Protein AF-A0A2W5ZHA8-F1 (afdb_monomer)

Structure (mmCIF, N/CA/C/O backbone):
data_AF-A0A2W5ZHA8-F1
#
_entry.id   AF-A0A2W5ZHA8-F1
#
loop_
_atom_site.group_PDB
_atom_site.id
_atom_site.type_symbol
_atom_site.label_atom_id
_atom_site.label_alt_id
_atom_site.label_comp_id
_atom_site.label_asym_id
_atom_site.label_entity_id
_atom_site.label_seq_id
_atom_site.pdbx_PDB_ins_code
_atom_site.Cartn_x
_atom_site.Cartn_y
_atom_site.Cartn_z
_atom_site.occupancy
_atom_site.B_iso_or_equiv
_atom_site.auth_seq_id
_atom_site.auth_comp_id
_atom_site.auth_asym_id
_atom_site.auth_atom_id
_atom_site.pdbx_PDB_model_num
ATOM 1 N N . MET A 1 1 ? -15.642 15.006 0.330 1.00 46.88 1 MET A N 1
ATOM 2 C CA . MET A 1 1 ? -14.769 15.094 -0.864 1.00 46.88 1 MET A CA 1
ATOM 3 C C . MET A 1 1 ? -15.196 13.993 -1.826 1.00 46.88 1 MET A C 1
ATOM 5 O O . MET A 1 1 ? -15.206 12.852 -1.399 1.00 46.88 1 MET A O 1
ATOM 9 N N . LYS A 1 2 ? -15.681 14.300 -3.041 1.00 40.88 2 LYS A N 1
ATOM 10 C CA . LYS A 1 2 ? -16.378 13.300 -3.886 1.00 40.88 2 LYS A CA 1
ATOM 11 C C . LYS A 1 2 ? -15.475 12.423 -4.768 1.00 40.88 2 LYS A C 1
ATOM 13 O O . LYS A 1 2 ? -15.969 11.417 -5.252 1.00 40.88 2 LYS A O 1
ATOM 18 N N . ASP A 1 3 ? -14.183 12.736 -4.885 1.00 51.25 3 ASP A N 1
ATOM 19 C CA . ASP A 1 3 ? -13.282 12.076 -5.846 1.00 51.25 3 ASP A CA 1
ATOM 20 C C . ASP A 1 3 ? -11.882 11.796 -5.267 1.00 51.25 3 ASP A C 1
ATOM 22 O O . ASP A 1 3 ? -10.869 11.928 -5.957 1.00 51.25 3 ASP A O 1
ATOM 26 N N . ILE A 1 4 ? -11.782 11.446 -3.978 1.00 54.62 4 ILE A N 1
ATOM 27 C CA . ILE A 1 4 ? -10.559 10.778 -3.516 1.00 54.62 4 ILE A CA 1
ATOM 28 C C . ILE A 1 4 ? -10.625 9.403 -4.191 1.00 54.62 4 ILE A C 1
ATOM 30 O O . ILE A 1 4 ? -11.479 8.606 -3.866 1.00 54.62 4 ILE A O 1
ATOM 34 N N . GLY A 1 5 ? -9.822 9.154 -5.214 1.00 56.97 5 GLY A N 1
ATOM 35 C CA . GLY A 1 5 ? -9.669 7.813 -5.767 1.00 56.97 5 GLY A CA 1
ATOM 36 C C . GLY A 1 5 ? -10.735 7.394 -6.781 1.00 56.97 5 GLY A C 1
ATOM 37 O O . GLY A 1 5 ? -11.898 7.792 -6.769 1.00 56.97 5 GLY A O 1
ATOM 38 N N . ARG A 1 6 ? -10.274 6.598 -7.746 1.00 69.88 6 ARG A N 1
ATOM 39 C CA . ARG A 1 6 ? -11.099 5.972 -8.785 1.00 69.88 6 ARG A CA 1
ATOM 40 C C . ARG A 1 6 ? -11.335 4.504 -8.439 1.00 69.88 6 ARG A C 1
ATOM 42 O O . ARG A 1 6 ? -11.310 3.659 -9.329 1.00 69.88 6 ARG A O 1
ATOM 49 N N . GLU A 1 7 ? -11.480 4.184 -7.150 1.00 82.56 7 GLU A N 1
ATOM 50 C CA . GLU A 1 7 ? -11.605 2.796 -6.718 1.00 82.56 7 GLU A CA 1
ATOM 51 C C . GLU A 1 7 ? -12.914 2.199 -7.235 1.00 82.56 7 GLU A C 1
ATOM 53 O O . GLU A 1 7 ? -14.023 2.616 -6.870 1.00 82.56 7 GLU A O 1
ATOM 58 N N . GLU A 1 8 ? -12.780 1.177 -8.070 1.00 83.56 8 GLU A N 1
ATOM 59 C CA . GLU A 1 8 ? -13.906 0.366 -8.486 1.00 83.56 8 GLU A CA 1
ATOM 60 C C . GLU A 1 8 ? -14.387 -0.485 -7.303 1.00 83.56 8 GLU A C 1
ATOM 62 O O . GLU A 1 8 ? -13.575 -1.158 -6.662 1.00 83.56 8 GLU A O 1
ATOM 67 N N . PRO A 1 9 ? -15.695 -0.474 -6.991 1.00 86.56 9 PRO A N 1
ATOM 68 C CA . PRO A 1 9 ? -16.242 -1.283 -5.914 1.00 86.56 9 PRO A CA 1
ATOM 69 C C . PRO A 1 9 ? -16.293 -2.776 -6.290 1.00 86.56 9 PRO A C 1
ATOM 71 O O . PRO A 1 9 ? -16.175 -3.162 -7.454 1.00 86.56 9 PRO A O 1
ATOM 74 N N . GLY A 1 10 ? -16.563 -3.619 -5.289 1.00 86.38 10 GLY A N 1
ATOM 75 C CA . GLY A 1 10 ? -16.819 -5.050 -5.461 1.00 86.38 10 GLY A CA 1
ATOM 76 C C . GLY A 1 10 ? -15.618 -5.979 -5.275 1.00 86.38 10 GLY A C 1
ATOM 77 O O . GLY A 1 10 ? -15.813 -7.184 -5.362 1.00 86.38 10 GLY A O 1
ATOM 78 N N . TYR A 1 11 ? -14.415 -5.466 -5.000 1.00 88.19 11 TYR A N 1
ATOM 79 C CA . TYR A 1 11 ? -13.263 -6.296 -4.621 1.00 88.19 11 TYR A CA 1
ATOM 80 C C . TYR A 1 11 ? -13.332 -6.804 -3.178 1.00 88.19 11 TYR A C 1
ATOM 82 O O . TYR A 1 11 ? -13.943 -6.163 -2.322 1.00 88.19 11 TYR A O 1
ATOM 90 N N . GLY A 1 12 ? -12.680 -7.939 -2.911 1.00 85.25 12 GLY A N 1
ATOM 91 C CA . GLY A 1 12 ? -12.680 -8.590 -1.596 1.00 85.25 12 GLY A CA 1
ATOM 92 C C . GLY A 1 12 ? -11.887 -7.842 -0.519 1.00 85.25 12 GLY A C 1
ATOM 93 O O . GLY A 1 12 ? -12.276 -7.858 0.653 1.00 85.25 12 GLY A O 1
ATOM 94 N N . LEU A 1 13 ? -10.799 -7.176 -0.915 1.00 88.12 13 LEU A N 1
ATOM 95 C CA . LEU A 1 13 ? -9.956 -6.318 -0.080 1.00 88.12 13 LEU A CA 1
ATOM 96 C C . LEU A 1 13 ? -9.276 -5.264 -0.961 1.00 88.12 13 LEU A C 1
ATOM 98 O O . LEU A 1 13 ? -8.842 -5.575 -2.068 1.00 88.12 13 LEU A O 1
ATOM 102 N N . TYR A 1 14 ? -9.140 -4.050 -0.441 1.00 90.62 14 TYR A N 1
ATOM 103 C CA . TYR A 1 14 ? -8.516 -2.899 -1.083 1.00 90.62 14 TYR A CA 1
ATOM 104 C C . TYR A 1 14 ? -7.216 -2.603 -0.358 1.00 90.62 14 TYR A C 1
ATOM 106 O O . TYR A 1 14 ? -7.244 -2.187 0.796 1.00 90.62 14 TYR A O 1
ATOM 114 N N . SER A 1 15 ? -6.086 -2.833 -1.013 1.00 91.38 15 SER A N 1
ATOM 115 C CA . SER A 1 15 ? -4.762 -2.441 -0.524 1.00 91.38 15 SER A CA 1
ATOM 116 C C . SER A 1 15 ? -4.242 -1.257 -1.333 1.00 91.38 15 SER A C 1
ATOM 118 O O . SER A 1 15 ? -4.557 -1.160 -2.513 1.00 91.38 15 SER A O 1
ATOM 120 N N . TYR A 1 16 ? -3.461 -0.367 -0.731 1.00 91.56 16 TYR A N 1
ATOM 121 C CA . TYR A 1 16 ? -2.953 0.854 -1.358 1.00 91.56 16 TYR A CA 1
ATOM 122 C C . TYR A 1 16 ? -1.451 0.957 -1.103 1.00 91.56 16 TYR A C 1
ATOM 124 O O . TYR A 1 16 ? -1.039 0.944 0.056 1.00 91.56 16 TYR A O 1
ATOM 132 N N . ALA A 1 17 ? -0.645 1.063 -2.162 1.00 92.56 17 ALA A N 1
ATOM 133 C CA . ALA A 1 17 ? 0.784 1.369 -2.062 1.00 92.56 17 ALA A CA 1
ATOM 134 C C . ALA A 1 17 ? 1.020 2.876 -2.138 1.00 92.56 17 ALA A C 1
ATOM 136 O O . ALA A 1 17 ? 0.854 3.497 -3.194 1.00 92.56 17 ALA A O 1
ATOM 137 N N . THR A 1 18 ? 1.470 3.454 -1.032 1.00 93.12 18 THR A N 1
ATOM 138 C CA . THR A 1 18 ? 1.551 4.903 -0.881 1.00 93.12 18 THR A CA 1
ATOM 139 C C . THR A 1 18 ? 2.998 5.345 -0.692 1.00 93.12 18 THR A C 1
ATOM 141 O O . THR A 1 18 ? 3.649 4.969 0.280 1.00 93.12 18 THR A O 1
ATOM 144 N N . VAL A 1 19 ? 3.506 6.160 -1.618 1.00 93.69 19 VAL A N 1
ATOM 145 C CA . VAL A 1 19 ? 4.790 6.864 -1.505 1.00 93.69 19 VAL A CA 1
ATOM 146 C C . VAL A 1 19 ? 4.555 8.364 -1.582 1.00 93.69 19 VAL A C 1
ATOM 148 O O . VAL A 1 19 ? 3.708 8.842 -2.337 1.00 93.69 19 VAL A O 1
ATOM 151 N N . ILE A 1 20 ? 5.302 9.121 -0.785 1.00 92.00 20 ILE A N 1
ATOM 152 C CA . ILE A 1 20 ? 5.090 10.566 -0.642 1.00 92.00 20 ILE A CA 1
ATOM 153 C C . ILE A 1 20 ? 6.126 11.371 -1.419 1.00 92.00 20 ILE A C 1
ATOM 155 O O . ILE A 1 20 ? 5.817 12.477 -1.876 1.00 92.00 20 ILE A O 1
ATOM 159 N N . ASN A 1 21 ? 7.301 10.790 -1.660 1.00 90.25 21 ASN A N 1
ATOM 160 C CA . ASN A 1 21 ? 8.432 11.434 -2.310 1.00 90.25 21 ASN A CA 1
ATOM 161 C C . ASN A 1 21 ? 9.009 10.569 -3.438 1.00 90.25 21 ASN A C 1
ATOM 163 O O . ASN A 1 21 ? 8.812 9.360 -3.491 1.00 90.25 21 ASN A O 1
ATOM 167 N N . ASN A 1 22 ? 9.745 11.201 -4.353 1.00 91.56 22 ASN A N 1
ATOM 168 C CA . ASN A 1 22 ? 10.409 10.537 -5.480 1.00 91.56 22 ASN A CA 1
ATOM 169 C C . ASN A 1 22 ? 11.881 10.205 -5.164 1.00 91.56 22 ASN A C 1
ATOM 171 O O . ASN A 1 22 ? 12.801 10.520 -5.930 1.00 91.56 22 ASN A O 1
ATOM 175 N N . ASP A 1 23 ? 12.117 9.622 -3.994 1.00 92.06 23 ASP A N 1
ATOM 176 C CA . ASP A 1 23 ? 13.441 9.182 -3.551 1.00 92.06 23 ASP A CA 1
ATOM 177 C C . ASP A 1 23 ? 13.765 7.756 -4.033 1.00 92.06 23 ASP A C 1
ATOM 179 O O . ASP A 1 23 ? 12.978 7.099 -4.720 1.00 92.06 23 ASP A O 1
ATOM 183 N N . ASN A 1 24 ? 14.981 7.288 -3.740 1.00 92.06 24 ASN A N 1
ATOM 184 C CA . ASN A 1 24 ? 15.430 5.961 -4.162 1.00 92.06 24 ASN A CA 1
ATOM 185 C C . ASN A 1 24 ? 14.594 4.837 -3.535 1.00 92.06 24 ASN A C 1
ATOM 187 O O . ASN A 1 24 ? 14.241 3.870 -4.204 1.00 92.06 24 ASN A O 1
ATOM 191 N N . ARG A 1 25 ? 14.230 4.997 -2.265 1.00 91.94 25 ARG A N 1
ATOM 192 C CA . ARG A 1 25 ? 13.463 4.021 -1.497 1.00 91.94 25 ARG A CA 1
ATOM 193 C C . ARG A 1 25 ? 12.064 3.819 -2.075 1.00 91.94 25 ARG A C 1
ATOM 195 O O . ARG A 1 25 ? 11.640 2.687 -2.300 1.00 91.94 25 ARG A O 1
ATOM 202 N N . SER A 1 26 ? 11.389 4.914 -2.404 1.00 92.56 26 SER A N 1
ATOM 203 C CA . SER A 1 26 ? 10.077 4.928 -3.048 1.00 92.56 26 SER A CA 1
ATOM 204 C C . SER A 1 26 ? 10.120 4.275 -4.430 1.00 92.56 26 SER A C 1
ATOM 206 O O . SER A 1 26 ? 9.237 3.486 -4.763 1.00 92.56 26 SER A O 1
ATOM 208 N N . LYS A 1 27 ? 11.180 4.518 -5.214 1.00 92.50 27 LYS A N 1
ATOM 209 C CA . LYS A 1 27 ? 11.397 3.842 -6.508 1.00 92.50 27 LYS A CA 1
ATOM 210 C C . LYS A 1 27 ? 11.571 2.339 -6.336 1.00 92.50 27 LYS A C 1
ATOM 212 O O . LYS A 1 27 ? 10.914 1.580 -7.042 1.00 92.50 27 LYS A O 1
ATOM 217 N N . MET A 1 28 ? 12.408 1.911 -5.388 1.00 91.50 28 MET A N 1
ATOM 218 C CA . MET A 1 28 ? 12.619 0.491 -5.096 1.00 91.50 28 MET A CA 1
ATOM 219 C C . MET A 1 28 ? 11.320 -0.183 -4.652 1.00 91.50 28 MET A C 1
ATOM 221 O O . MET A 1 28 ? 11.003 -1.272 -5.122 1.00 91.50 28 MET A O 1
ATOM 225 N N . PHE A 1 29 ? 10.536 0.467 -3.795 1.00 92.81 29 PHE A N 1
ATOM 226 C CA . PHE A 1 29 ? 9.241 -0.050 -3.368 1.00 92.81 29 PHE A CA 1
ATOM 227 C C . PHE A 1 29 ? 8.261 -0.200 -4.534 1.00 92.81 29 PHE A C 1
ATOM 229 O O . PHE A 1 29 ? 7.730 -1.290 -4.752 1.00 92.81 29 PHE A O 1
ATOM 236 N N . LEU A 1 30 ? 8.073 0.858 -5.329 1.00 90.81 30 LEU A N 1
ATOM 237 C CA . LEU A 1 30 ? 7.191 0.824 -6.495 1.00 90.81 30 LEU A CA 1
ATOM 238 C C . LEU A 1 30 ? 7.631 -0.239 -7.505 1.00 90.81 30 LEU A C 1
ATOM 240 O O . LEU A 1 30 ? 6.792 -0.998 -7.983 1.00 90.81 30 LEU A O 1
ATOM 244 N N . ALA A 1 31 ? 8.932 -0.375 -7.766 1.00 89.12 31 ALA A N 1
ATOM 245 C CA . ALA A 1 31 ? 9.467 -1.436 -8.614 1.00 89.12 31 ALA A CA 1
ATOM 246 C C . ALA A 1 31 ? 9.020 -2.835 -8.160 1.00 89.12 31 ALA A C 1
ATOM 248 O O . ALA A 1 31 ? 8.636 -3.671 -8.984 1.00 89.12 31 ALA A O 1
ATOM 249 N N . ARG A 1 32 ? 9.035 -3.102 -6.845 1.00 89.31 32 ARG A N 1
ATOM 250 C CA . ARG A 1 32 ? 8.567 -4.382 -6.286 1.00 89.31 32 ARG A CA 1
ATOM 251 C C . ARG A 1 32 ? 7.058 -4.543 -6.380 1.00 89.31 32 ARG A C 1
ATOM 253 O O . ARG A 1 32 ? 6.608 -5.648 -6.662 1.00 89.31 32 ARG A O 1
ATOM 260 N N . VAL A 1 33 ? 6.287 -3.475 -6.193 1.00 88.81 33 VAL A N 1
ATOM 261 C CA . VAL A 1 33 ? 4.828 -3.510 -6.381 1.00 88.81 33 VAL A CA 1
ATOM 262 C C . VAL A 1 33 ? 4.488 -3.882 -7.826 1.00 88.81 33 VAL A C 1
ATOM 264 O O . VAL A 1 33 ? 3.762 -4.849 -8.040 1.00 88.81 33 VAL A O 1
ATOM 267 N N . PHE A 1 34 ? 5.057 -3.179 -8.809 1.00 83.44 34 PHE A N 1
ATOM 268 C CA . PHE A 1 34 ? 4.740 -3.388 -10.226 1.00 83.44 34 PHE A CA 1
ATOM 269 C C . PHE A 1 34 ? 5.231 -4.732 -10.772 1.00 83.44 34 PHE A C 1
ATOM 271 O O . PHE A 1 34 ? 4.542 -5.349 -11.576 1.00 83.44 34 PHE A O 1
ATOM 278 N N . SER A 1 35 ? 6.387 -5.224 -10.318 1.00 81.88 35 SER A N 1
ATOM 279 C CA . SER A 1 35 ? 6.879 -6.554 -10.716 1.00 81.88 35 SER A CA 1
ATOM 280 C C . SER A 1 35 ? 6.219 -7.706 -9.947 1.00 81.88 35 SER A C 1
ATOM 282 O O . SER A 1 35 ? 6.161 -8.834 -10.437 1.00 81.88 35 SER A O 1
ATOM 284 N N . GLY A 1 36 ? 5.744 -7.452 -8.725 1.00 80.88 36 GLY A N 1
ATOM 285 C CA . GLY A 1 36 ? 5.230 -8.479 -7.822 1.00 80.88 36 GLY A CA 1
ATOM 286 C C . GLY A 1 36 ? 3.722 -8.703 -7.907 1.00 80.88 36 GLY A C 1
ATOM 287 O O . GLY A 1 36 ? 3.272 -9.832 -7.686 1.00 80.88 36 GLY A O 1
ATOM 288 N N . ILE A 1 37 ? 2.940 -7.666 -8.218 1.00 82.44 37 ILE A N 1
ATOM 289 C CA . ILE A 1 37 ? 1.477 -7.735 -8.276 1.00 82.44 37 ILE A CA 1
ATOM 290 C C . ILE A 1 37 ? 1.008 -7.811 -9.737 1.00 82.44 37 ILE A C 1
ATOM 292 O O . ILE A 1 37 ? 1.226 -6.869 -10.494 1.00 82.44 37 ILE A O 1
ATOM 296 N N . PRO A 1 38 ? 0.333 -8.899 -10.153 1.00 79.38 38 PRO A N 1
ATOM 297 C CA . PRO A 1 38 ? -0.201 -9.001 -11.506 1.00 79.38 38 PRO A CA 1
ATOM 298 C C . PRO A 1 38 ? -1.408 -8.075 -11.711 1.00 79.38 38 PRO A C 1
ATOM 300 O O . PRO A 1 38 ? -2.174 -7.815 -10.780 1.00 79.38 38 PRO A O 1
ATOM 303 N N . SER A 1 39 ? -1.629 -7.648 -12.956 1.00 77.75 39 SER A N 1
ATOM 304 C CA . SER A 1 39 ? -2.833 -6.900 -13.330 1.00 77.75 39 SER A CA 1
ATOM 305 C C . SER A 1 39 ? -4.098 -7.744 -13.140 1.00 77.75 39 SER A C 1
ATOM 307 O O . SER A 1 39 ? -4.150 -8.935 -13.463 1.00 77.75 39 SER A O 1
ATOM 309 N N . VAL A 1 40 ? -5.152 -7.097 -12.637 1.00 75.12 40 VAL A N 1
ATOM 310 C CA . VAL A 1 40 ? -6.455 -7.722 -12.373 1.00 75.12 40 VAL A CA 1
ATOM 311 C C . VAL A 1 40 ? -7.136 -8.231 -13.649 1.00 75.12 40 VAL A C 1
ATOM 313 O O . VAL A 1 40 ? -7.937 -9.159 -13.588 1.00 75.12 40 VAL A O 1
ATOM 316 N N . LYS A 1 41 ? -6.779 -7.693 -14.824 1.00 72.25 41 LYS A N 1
ATOM 317 C CA . LYS A 1 41 ? -7.325 -8.126 -16.124 1.00 72.25 41 LYS A CA 1
ATOM 318 C C . LYS A 1 41 ? -6.997 -9.592 -16.441 1.00 72.25 41 LYS A C 1
ATOM 320 O O . LYS A 1 41 ? -7.718 -10.224 -17.204 1.00 72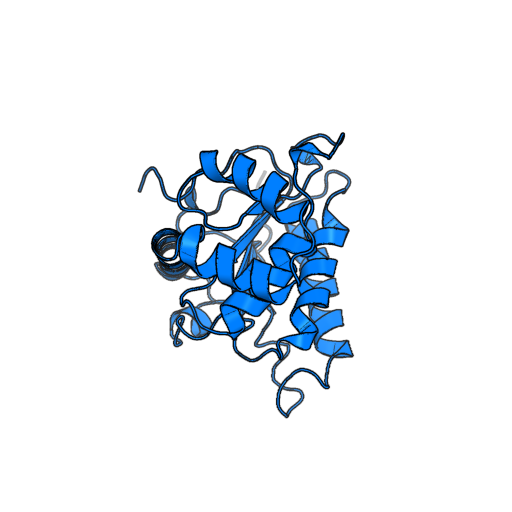.25 41 LYS A O 1
ATOM 325 N N . TYR A 1 42 ? -5.955 -10.146 -15.818 1.00 69.06 42 TYR A N 1
ATOM 326 C CA . TYR A 1 42 ? -5.500 -11.520 -16.036 1.00 69.06 42 TYR A CA 1
ATOM 327 C C . TYR A 1 42 ? -6.081 -12.541 -15.043 1.00 69.06 42 TYR A C 1
ATOM 329 O O . TYR A 1 42 ? -5.714 -13.717 -15.094 1.00 69.06 42 TYR A O 1
ATOM 337 N N . THR A 1 43 ? -6.975 -12.140 -14.127 1.00 69.62 43 THR A N 1
ATOM 338 C CA . THR A 1 43 ? -7.647 -13.092 -13.228 1.00 69.62 43 THR A CA 1
ATOM 339 C C . THR A 1 43 ? -9.018 -13.511 -13.761 1.00 69.62 43 THR A C 1
ATOM 341 O O . THR A 1 43 ? -9.852 -12.685 -14.109 1.00 69.62 43 THR A O 1
ATOM 344 N N . ALA A 1 44 ? -9.276 -14.821 -13.775 1.00 72.25 44 ALA A N 1
ATOM 345 C CA . ALA A 1 44 ? -10.595 -15.385 -14.077 1.00 72.25 44 ALA A CA 1
ATOM 346 C C . ALA A 1 44 ? -11.542 -15.414 -12.855 1.00 72.25 44 ALA A C 1
ATOM 348 O O . ALA A 1 44 ? -12.669 -15.892 -12.960 1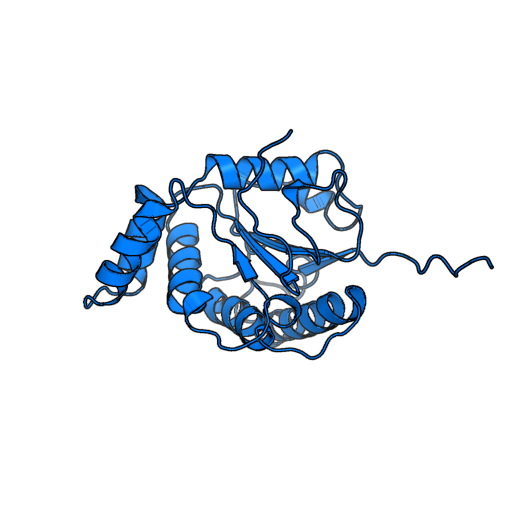.00 72.25 44 ALA A O 1
ATOM 349 N N . ALA A 1 45 ? -11.081 -14.973 -11.677 1.00 77.62 45 ALA A N 1
ATOM 350 C CA . ALA A 1 45 ? -11.872 -14.995 -10.447 1.00 77.62 45 ALA A CA 1
ATOM 351 C C . ALA A 1 45 ? -12.912 -13.862 -10.407 1.00 77.62 45 ALA A C 1
ATOM 353 O O . ALA A 1 45 ? -12.737 -12.811 -11.025 1.00 77.62 45 ALA A O 1
ATOM 354 N N . GLN A 1 46 ? -13.984 -14.055 -9.633 1.00 82.56 46 GLN A N 1
ATOM 355 C CA . GLN A 1 46 ? -14.954 -12.988 -9.389 1.00 82.56 46 GLN A CA 1
ATOM 356 C C . GLN A 1 46 ? -14.297 -11.831 -8.625 1.00 82.56 46 GLN A C 1
ATOM 358 O O . GLN A 1 46 ? -13.386 -12.042 -7.818 1.00 82.56 46 GLN A O 1
ATOM 363 N N . ARG A 1 47 ? -14.779 -10.599 -8.847 1.00 85.06 47 ARG A N 1
ATOM 364 C CA . ARG A 1 47 ? -14.248 -9.406 -8.164 1.00 85.06 47 ARG A CA 1
ATOM 365 C C . ARG A 1 47 ? -14.296 -9.557 -6.642 1.00 85.06 47 ARG A C 1
ATOM 367 O O . ARG A 1 47 ? -13.285 -9.310 -6.001 1.00 85.06 47 ARG A O 1
ATOM 374 N N . SER A 1 48 ? -15.392 -10.073 -6.082 1.00 83.38 48 SER A N 1
ATOM 375 C CA . SER A 1 48 ? -15.552 -10.294 -4.632 1.00 83.38 48 SER A CA 1
ATOM 376 C C . SER A 1 48 ? -14.492 -11.220 -4.033 1.00 83.38 48 SER A C 1
ATOM 378 O O . SER A 1 48 ? -14.098 -11.045 -2.884 1.00 83.38 48 SER A O 1
ATOM 380 N N . GLN A 1 49 ? -13.976 -12.154 -4.831 1.00 80.25 49 GLN A N 1
ATOM 381 C CA . GLN A 1 49 ? -12.942 -13.118 -4.444 1.00 80.25 49 GLN A CA 1
ATOM 382 C C . GLN A 1 49 ? -11.522 -12.637 -4.766 1.00 80.25 49 GLN A C 1
ATOM 384 O O . GLN A 1 49 ? -10.548 -13.329 -4.462 1.00 80.25 49 GLN A O 1
ATOM 389 N N . THR A 1 50 ? -11.407 -11.475 -5.410 1.00 83.31 50 THR A N 1
ATOM 390 C CA . THR A 1 50 ? -10.147 -10.883 -5.842 1.00 83.31 50 THR A CA 1
ATOM 391 C C . THR A 1 50 ? -9.800 -9.716 -4.930 1.00 83.31 50 THR A C 1
ATOM 393 O O . THR A 1 50 ? -10.573 -8.770 -4.778 1.00 83.31 50 THR A O 1
ATOM 396 N N . ASN A 1 51 ? -8.611 -9.756 -4.339 1.00 86.12 51 ASN A N 1
ATOM 397 C CA . ASN A 1 51 ? -8.054 -8.597 -3.650 1.00 86.12 51 ASN A CA 1
ATOM 398 C C . ASN A 1 51 ? -7.385 -7.678 -4.668 1.00 86.12 51 ASN A C 1
ATOM 400 O O . ASN A 1 51 ? -6.660 -8.148 -5.546 1.00 86.12 51 ASN A O 1
ATOM 404 N N . ILE A 1 52 ? -7.601 -6.377 -4.527 1.00 86.94 52 ILE A N 1
ATOM 405 C CA . ILE A 1 52 ? -7.008 -5.363 -5.390 1.00 86.94 52 ILE A CA 1
ATOM 406 C C . ILE A 1 52 ? -5.939 -4.586 -4.632 1.00 86.94 52 ILE A C 1
ATOM 408 O O . ILE A 1 52 ? -6.100 -4.247 -3.458 1.00 86.94 52 ILE A O 1
ATOM 412 N N . PHE A 1 53 ? -4.837 -4.313 -5.319 1.00 88.44 53 PHE A N 1
ATOM 413 C CA . PHE A 1 53 ? -3.719 -3.541 -4.803 1.00 88.44 53 PHE A CA 1
ATOM 414 C C . PHE A 1 53 ? -3.575 -2.282 -5.662 1.00 88.44 53 PHE A C 1
ATOM 416 O O . PHE A 1 53 ? -3.011 -2.311 -6.753 1.00 88.44 53 PHE A O 1
ATOM 423 N N . TYR A 1 54 ? -4.167 -1.190 -5.196 1.00 87.88 54 TYR A N 1
ATOM 424 C CA . TYR A 1 54 ? -4.171 0.099 -5.864 1.00 87.88 54 TYR A CA 1
ATOM 425 C C . TYR A 1 54 ? -2.819 0.792 -5.742 1.00 87.88 54 TYR A C 1
ATOM 427 O O . TYR A 1 54 ? -2.222 0.881 -4.665 1.00 87.88 54 TYR A O 1
ATOM 435 N N . VAL A 1 55 ? -2.383 1.363 -6.860 1.00 87.62 55 VAL A N 1
ATOM 436 C CA . VAL A 1 55 ? -1.240 2.267 -6.923 1.00 87.62 55 VAL A CA 1
ATOM 437 C C . VAL A 1 55 ? -1.749 3.632 -7.397 1.00 87.62 55 VAL A C 1
ATOM 439 O O . VAL A 1 55 ? -2.425 3.692 -8.423 1.00 87.62 55 VAL A O 1
ATOM 442 N N . PRO A 1 56 ? -1.483 4.728 -6.667 1.00 87.44 56 PRO A N 1
ATOM 443 C CA . PRO A 1 56 ? -1.745 6.095 -7.112 1.00 87.44 56 PRO A CA 1
ATOM 444 C C . PRO A 1 56 ? -1.112 6.406 -8.474 1.00 87.44 56 PRO A C 1
ATOM 446 O O . PRO A 1 56 ? 0.098 6.589 -8.563 1.00 87.44 56 PRO A O 1
ATOM 449 N N . LEU A 1 57 ? -1.918 6.500 -9.533 1.00 85.12 57 LEU A N 1
ATOM 450 C CA . LEU A 1 57 ? -1.464 6.835 -10.888 1.00 85.12 57 LEU A CA 1
ATOM 451 C C . LEU A 1 57 ? -2.186 8.085 -11.408 1.00 85.12 57 LEU A C 1
ATOM 453 O O . LEU A 1 57 ? -3.388 8.238 -11.187 1.00 85.12 57 LEU A O 1
ATOM 457 N N . LYS A 1 58 ? -1.469 8.962 -12.125 1.00 80.44 58 LYS A N 1
ATOM 458 C CA . LYS A 1 58 ? -1.995 10.237 -12.650 1.00 80.44 58 LYS A CA 1
ATOM 459 C C . LYS A 1 58 ? -3.098 10.017 -13.688 1.00 80.44 58 LYS A C 1
ATOM 461 O O . LYS A 1 58 ? -4.094 10.736 -13.673 1.00 80.44 58 LYS A O 1
ATOM 466 N N . ASN A 1 59 ? -2.948 9.022 -14.570 1.00 69.81 59 ASN A N 1
ATOM 467 C CA . ASN A 1 59 ? -3.907 8.712 -15.632 1.00 69.81 59 ASN A CA 1
ATOM 468 C C . ASN A 1 59 ? -4.001 7.204 -15.920 1.00 69.81 59 ASN A C 1
ATOM 470 O O . ASN A 1 59 ? -3.004 6.537 -16.146 1.00 69.81 59 ASN A O 1
ATOM 474 N N . TYR A 1 60 ? -5.228 6.678 -16.021 1.00 57.38 60 TYR A N 1
ATOM 475 C CA . TYR A 1 60 ? -5.487 5.258 -16.321 1.00 57.38 60 TYR A CA 1
ATOM 476 C C . TYR A 1 60 ? -5.206 4.877 -17.787 1.00 57.38 60 TYR A C 1
ATOM 478 O O . TYR A 1 60 ? -5.005 3.712 -18.099 1.00 57.38 60 TYR A O 1
ATOM 486 N N . LYS A 1 61 ? -5.175 5.852 -18.711 1.00 50.34 61 LYS A N 1
ATOM 487 C CA . LYS A 1 61 ? -4.824 5.593 -20.122 1.00 50.34 61 LYS A CA 1
ATOM 488 C C . LYS A 1 61 ? -3.359 5.174 -20.298 1.00 50.34 61 LYS A C 1
ATOM 490 O O . LYS A 1 61 ? -3.059 4.469 -21.251 1.00 50.34 61 LYS A O 1
ATOM 495 N N . GLU A 1 62 ? -2.492 5.535 -19.353 1.00 52.34 62 GLU A N 1
ATOM 496 C CA . GLU A 1 62 ? -1.077 5.146 -19.329 1.00 52.34 62 GLU A CA 1
ATOM 497 C C . GLU A 1 62 ? -0.873 3.712 -18.786 1.00 52.34 62 GLU A C 1
ATOM 499 O O . GLU A 1 62 ? 0.235 3.190 -18.882 1.00 52.34 62 GLU A O 1
ATOM 504 N N . GLU A 1 63 ? -1.923 3.027 -18.283 1.00 53.62 63 GLU A N 1
ATOM 505 C CA . GLU A 1 63 ? -1.868 1.574 -17.994 1.00 53.62 63 GLU A CA 1
ATOM 506 C C . GLU A 1 63 ? -1.534 0.754 -19.250 1.00 53.62 63 GLU A C 1
ATOM 508 O O . GLU A 1 63 ? -0.902 -0.294 -19.158 1.00 53.62 63 GLU A O 1
ATOM 513 N N . ILE A 1 64 ? -1.974 1.222 -20.424 1.00 48.47 64 ILE A N 1
ATOM 514 C CA . ILE A 1 64 ? -1.775 0.525 -21.701 1.00 48.47 64 ILE A CA 1
ATOM 515 C C . ILE A 1 64 ? -0.322 0.684 -22.173 1.00 48.47 64 ILE A C 1
ATOM 517 O O . ILE A 1 64 ? 0.282 -0.281 -22.623 1.00 48.47 64 ILE A O 1
ATOM 521 N N . GLU A 1 65 ? 0.278 1.864 -21.983 1.00 50.62 65 GLU A N 1
ATOM 522 C CA . GLU A 1 65 ? 1.700 2.101 -22.287 1.00 50.62 65 GLU A CA 1
ATOM 523 C C . GLU A 1 65 ? 2.627 1.364 -21.306 1.00 50.62 65 GLU A C 1
ATOM 525 O O . GLU A 1 65 ? 3.759 1.017 -21.639 1.00 50.62 65 GLU A O 1
ATOM 530 N N . THR A 1 66 ? 2.152 1.068 -20.094 1.00 54.94 66 THR A N 1
ATOM 531 C CA . THR A 1 66 ? 2.949 0.340 -19.101 1.00 54.94 66 THR A CA 1
ATOM 532 C C . THR A 1 66 ? 3.003 -1.163 -19.307 1.00 54.94 66 THR A C 1
ATOM 534 O O . THR A 1 66 ? 4.025 -1.758 -18.975 1.00 54.94 66 THR A O 1
ATOM 537 N N . GLU A 1 67 ? 1.977 -1.782 -19.894 1.00 56.34 67 GLU A N 1
ATOM 538 C CA . GLU A 1 67 ? 2.065 -3.187 -20.317 1.00 56.34 67 GLU A CA 1
ATOM 539 C C . GLU A 1 67 ? 3.106 -3.374 -21.439 1.00 56.34 67 GLU A C 1
ATOM 541 O O . GLU A 1 67 ? 3.843 -4.360 -21.419 1.00 56.34 67 GLU A O 1
ATOM 546 N N . GLU A 1 68 ? 3.260 -2.400 -22.346 1.00 51.44 68 GLU A N 1
ATOM 547 C CA . GLU A 1 68 ? 4.336 -2.396 -23.353 1.00 51.44 68 GLU A CA 1
ATOM 548 C C . GLU A 1 68 ? 5.726 -2.195 -22.726 1.00 51.44 68 GLU A C 1
ATOM 550 O O . GLU A 1 68 ? 6.662 -2.915 -23.074 1.00 51.44 68 GLU A O 1
ATOM 555 N N . ILE A 1 69 ? 5.878 -1.299 -21.744 1.00 54.69 69 ILE A N 1
ATOM 556 C CA . ILE A 1 69 ? 7.163 -1.088 -21.048 1.00 54.69 69 ILE A CA 1
ATOM 557 C C . ILE A 1 69 ? 7.586 -2.337 -20.259 1.00 54.69 69 ILE A C 1
ATOM 559 O O . ILE A 1 69 ? 8.757 -2.714 -20.292 1.00 54.69 69 ILE A O 1
ATOM 563 N N . LEU A 1 70 ? 6.645 -3.029 -19.610 1.00 54.94 70 LEU A N 1
ATOM 564 C CA . LEU A 1 70 ? 6.902 -4.291 -18.900 1.00 54.94 70 LEU A CA 1
ATOM 565 C C . LEU A 1 70 ? 7.260 -5.462 -19.835 1.00 54.94 70 LEU A C 1
ATOM 567 O O . LEU A 1 70 ? 7.793 -6.466 -19.365 1.00 54.94 70 LEU A O 1
ATOM 571 N N . SER A 1 71 ? 6.973 -5.345 -21.137 1.00 54.94 71 SER A N 1
ATOM 572 C CA . SER A 1 71 ? 7.347 -6.335 -22.159 1.00 54.94 71 SER A CA 1
ATOM 573 C C . SER A 1 71 ? 8.760 -6.145 -22.726 1.00 54.94 71 SER A C 1
ATOM 575 O O . SER A 1 71 ? 9.259 -7.012 -23.441 1.00 54.94 71 SER A O 1
ATOM 577 N N . SER A 1 72 ? 9.413 -5.028 -22.393 1.00 53.38 72 SER A N 1
ATOM 578 C CA . SER A 1 72 ? 10.809 -4.751 -22.743 1.00 53.38 72 SER A CA 1
ATOM 579 C C . SER A 1 72 ? 11.755 -5.090 -21.583 1.00 53.38 72 SER A C 1
ATOM 581 O O . SER A 1 72 ? 11.340 -5.058 -20.427 1.00 53.38 72 SER A O 1
ATOM 583 N N . ASP A 1 73 ? 13.015 -5.426 -21.890 1.00 57.44 73 ASP A N 1
ATOM 584 C CA . ASP A 1 73 ? 14.067 -5.916 -20.970 1.00 57.44 73 ASP A CA 1
ATOM 585 C C . ASP A 1 73 ? 14.526 -4.901 -19.887 1.00 57.44 73 ASP A C 1
ATOM 587 O O . ASP A 1 73 ? 15.710 -4.814 -19.551 1.00 57.44 73 ASP A O 1
ATOM 591 N N . PHE A 1 74 ? 13.629 -4.092 -19.322 1.00 59.78 74 PHE A N 1
ATOM 592 C CA . PHE A 1 74 ? 13.974 -3.166 -18.249 1.00 59.78 74 PHE A CA 1
ATOM 593 C C . PHE A 1 74 ? 14.377 -3.916 -16.980 1.00 59.78 74 PHE A C 1
ATOM 595 O O . PHE A 1 74 ? 13.677 -4.810 -16.491 1.00 59.78 74 PHE A O 1
ATOM 602 N N . GLN A 1 75 ? 15.483 -3.484 -16.374 1.00 66.12 75 GLN A N 1
ATOM 603 C CA . GLN A 1 75 ? 15.822 -3.922 -15.025 1.00 66.12 75 GLN A CA 1
ATOM 604 C C . GLN A 1 75 ? 14.788 -3.370 -14.034 1.00 66.12 75 GLN A C 1
ATOM 606 O O . GLN A 1 75 ? 14.289 -2.254 -14.184 1.00 66.12 75 GLN A O 1
ATOM 611 N N . THR A 1 76 ? 14.474 -4.134 -12.983 1.00 69.00 76 THR A N 1
ATOM 612 C CA . THR A 1 76 ? 13.442 -3.792 -11.985 1.00 69.00 76 THR A CA 1
ATOM 613 C C . THR A 1 76 ? 13.585 -2.367 -11.428 1.00 69.00 76 THR A C 1
ATOM 615 O O . THR A 1 76 ? 12.586 -1.680 -11.225 1.00 69.00 76 THR A O 1
ATOM 618 N N . ASP A 1 77 ? 14.811 -1.880 -11.246 1.00 69.88 77 ASP A N 1
ATOM 619 C CA . ASP A 1 77 ? 15.067 -0.545 -10.695 1.00 69.88 77 ASP A CA 1
ATOM 620 C C . ASP A 1 77 ? 14.747 0.592 -11.688 1.00 69.88 77 ASP A C 1
ATOM 622 O O . ASP A 1 77 ? 14.281 1.665 -11.288 1.00 69.88 77 ASP A O 1
ATOM 626 N N . GLU A 1 78 ? 14.917 0.354 -12.990 1.00 78.06 78 GLU A N 1
ATOM 627 C CA . GLU A 1 78 ? 14.564 1.313 -14.044 1.00 78.06 78 GLU A CA 1
ATOM 628 C C . GLU A 1 78 ? 13.045 1.470 -14.155 1.00 78.06 78 GLU A C 1
ATOM 630 O O . GLU A 1 78 ? 12.543 2.593 -14.277 1.00 78.06 78 GLU A O 1
ATOM 635 N N . ILE A 1 79 ? 12.314 0.362 -13.986 1.00 77.56 79 ILE A N 1
ATOM 636 C CA . ILE A 1 79 ? 10.849 0.331 -13.924 1.00 77.56 79 ILE A CA 1
ATOM 637 C C . ILE A 1 79 ? 10.362 1.235 -12.784 1.00 77.56 79 ILE A C 1
ATOM 639 O O . ILE A 1 79 ? 9.584 2.165 -13.010 1.00 77.56 79 ILE A O 1
ATOM 643 N N . GLY A 1 80 ? 10.870 1.036 -11.563 1.00 80.81 80 GLY A N 1
ATOM 644 C CA . GLY A 1 80 ? 10.499 1.869 -10.412 1.00 80.81 80 GLY A CA 1
ATOM 645 C C . GLY A 1 80 ? 10.787 3.352 -10.630 1.00 80.81 80 GLY A C 1
ATOM 646 O O . GLY A 1 80 ? 9.957 4.206 -10.312 1.00 80.81 80 GLY A O 1
ATOM 647 N N . GLY A 1 81 ? 11.941 3.667 -11.223 1.00 84.31 81 GLY A N 1
ATOM 648 C CA . GLY A 1 81 ? 12.333 5.031 -11.570 1.00 84.31 81 GLY A CA 1
ATOM 649 C C . GLY A 1 81 ? 11.405 5.704 -12.582 1.00 84.31 81 GLY A C 1
ATOM 650 O O . GLY A 1 81 ? 11.124 6.899 -12.432 1.00 84.31 81 GLY A O 1
ATOM 651 N N . TYR A 1 82 ? 10.943 4.958 -13.586 1.00 83.31 82 TYR A N 1
ATOM 652 C CA . TYR A 1 82 ? 10.000 5.434 -14.594 1.00 83.31 82 TYR A CA 1
ATOM 653 C C . TYR A 1 82 ? 8.618 5.689 -13.983 1.00 83.31 82 TYR A C 1
ATOM 655 O O . TYR A 1 82 ? 8.101 6.805 -14.088 1.00 83.31 82 TYR A O 1
ATOM 663 N N . TYR A 1 83 ? 8.058 4.708 -13.268 1.00 81.19 83 TYR A N 1
ATOM 664 C CA . TYR A 1 83 ? 6.753 4.845 -12.616 1.00 81.19 83 TYR A CA 1
ATOM 665 C C . TYR A 1 83 ? 6.733 6.007 -11.628 1.00 81.19 83 TYR A C 1
ATOM 667 O O . TYR A 1 83 ? 5.849 6.860 -11.699 1.00 81.19 83 TYR A O 1
ATOM 675 N N . ALA A 1 84 ? 7.732 6.084 -10.747 1.00 88.31 84 ALA A N 1
ATOM 676 C CA . ALA A 1 84 ? 7.819 7.132 -9.738 1.00 88.31 84 ALA A CA 1
ATOM 677 C C . ALA A 1 84 ? 7.874 8.539 -10.355 1.00 88.31 84 ALA A C 1
ATOM 679 O O . ALA A 1 84 ? 7.336 9.479 -9.780 1.00 88.31 84 ALA A O 1
ATOM 680 N N . ARG A 1 85 ? 8.523 8.732 -11.510 1.00 87.25 85 ARG A N 1
ATOM 681 C CA . ARG A 1 85 ? 8.632 10.059 -12.146 1.00 87.25 85 ARG A CA 1
ATOM 682 C C . ARG A 1 85 ? 7.406 10.409 -12.977 1.00 87.25 85 ARG A C 1
ATOM 684 O O . ARG A 1 85 ? 6.853 11.505 -12.848 1.00 87.25 85 ARG A O 1
ATOM 691 N N . ASN A 1 86 ? 7.011 9.489 -13.843 1.00 82.75 86 ASN A N 1
ATOM 692 C CA . ASN A 1 86 ? 6.106 9.800 -14.936 1.00 82.75 86 ASN A CA 1
ATOM 693 C C . ASN A 1 86 ? 4.658 9.552 -14.525 1.00 82.75 86 ASN A C 1
ATOM 695 O O . ASN A 1 86 ? 3.824 10.444 -14.678 1.00 82.75 86 ASN A O 1
ATOM 699 N N . LEU A 1 87 ? 4.399 8.417 -13.879 1.00 84.12 87 LEU A N 1
ATOM 700 C CA . LEU A 1 87 ? 3.050 7.871 -13.753 1.00 84.12 87 LEU A CA 1
ATOM 701 C C . LEU A 1 87 ? 2.450 8.035 -12.358 1.00 84.12 87 LEU A C 1
ATOM 703 O O . LEU A 1 87 ? 1.240 8.196 -12.231 1.00 84.12 87 LEU A O 1
ATOM 707 N N . TYR A 1 88 ? 3.273 8.009 -11.311 1.00 88.31 88 TYR A N 1
ATOM 708 C CA . TYR A 1 88 ? 2.791 8.007 -9.934 1.00 88.31 88 TYR A CA 1
ATOM 709 C C . TYR A 1 88 ? 2.168 9.350 -9.525 1.00 88.31 88 TYR A C 1
ATOM 711 O O . TYR A 1 88 ? 2.756 10.416 -9.736 1.00 88.31 88 TYR A O 1
ATOM 719 N N . ASP A 1 89 ? 0.991 9.311 -8.898 1.00 90.06 89 ASP A N 1
ATOM 720 C CA . ASP A 1 89 ? 0.292 10.494 -8.389 1.00 90.06 89 ASP A CA 1
ATOM 721 C C . ASP A 1 89 ? 0.576 10.722 -6.895 1.00 90.06 89 ASP A C 1
ATOM 723 O O . ASP A 1 89 ? -0.154 10.279 -6.005 1.00 90.06 89 ASP A O 1
ATOM 727 N N . TYR A 1 90 ? 1.636 11.484 -6.616 1.00 90.88 90 TYR A N 1
ATOM 728 C CA . TYR A 1 90 ? 2.004 11.877 -5.251 1.00 90.88 90 TYR A CA 1
ATOM 729 C C . TYR A 1 90 ? 0.954 12.746 -4.558 1.00 90.88 90 TYR A C 1
ATOM 731 O O . TYR A 1 90 ? 0.873 12.747 -3.328 1.00 90.88 90 TYR A O 1
ATOM 739 N N . LYS A 1 91 ? 0.160 13.513 -5.314 1.00 89.12 91 LYS A N 1
ATOM 740 C CA . LYS A 1 91 ? -0.887 14.356 -4.731 1.00 89.12 91 LYS A CA 1
ATOM 741 C C . LYS A 1 91 ? -2.019 13.475 -4.218 1.00 89.12 91 LYS A C 1
ATOM 743 O O . LYS A 1 91 ? -2.487 13.690 -3.097 1.00 89.12 91 LYS A O 1
ATOM 748 N N . PHE A 1 92 ? -2.421 12.475 -4.999 1.00 86.69 92 PHE A N 1
ATOM 749 C CA . PHE A 1 92 ? -3.401 11.485 -4.566 1.00 86.69 92 PHE A CA 1
ATOM 750 C C . PHE A 1 92 ? -2.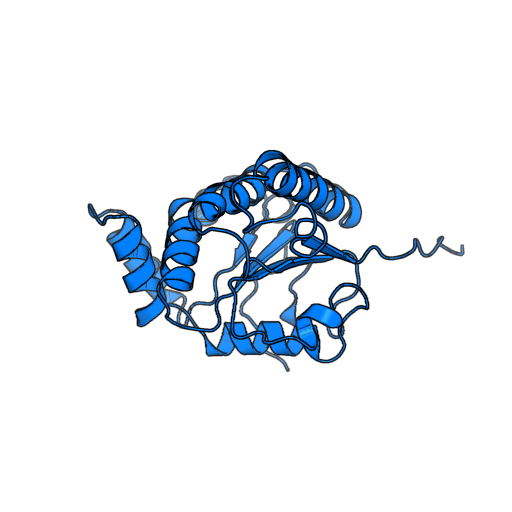893 10.686 -3.360 1.00 86.69 92 PHE A C 1
ATOM 752 O O . PHE A 1 92 ? -3.599 10.603 -2.357 1.00 86.69 92 PHE A O 1
ATOM 759 N N . ALA A 1 93 ? -1.648 10.203 -3.402 1.00 90.50 93 ALA A N 1
ATOM 760 C CA . ALA A 1 93 ? -1.015 9.494 -2.288 1.00 90.50 93 ALA A CA 1
ATOM 761 C C . ALA A 1 93 ? -1.049 10.300 -0.972 1.00 90.50 93 ALA A C 1
ATOM 763 O O . ALA A 1 93 ? -1.499 9.796 0.057 1.00 90.50 93 ALA A O 1
ATOM 764 N N . ARG A 1 94 ? -0.657 11.583 -1.013 1.00 90.50 94 ARG A N 1
ATOM 765 C CA . ARG A 1 94 ? -0.736 12.496 0.146 1.00 90.50 94 ARG A CA 1
ATOM 766 C C . ARG A 1 94 ? -2.169 12.737 0.602 1.00 90.50 94 ARG A C 1
ATOM 768 O O . ARG A 1 94 ? -2.429 12.759 1.796 1.00 90.50 94 ARG A O 1
ATOM 775 N N . THR A 1 95 ? -3.097 12.909 -0.337 1.00 88.81 95 THR A N 1
ATOM 776 C CA . THR A 1 95 ? -4.517 13.1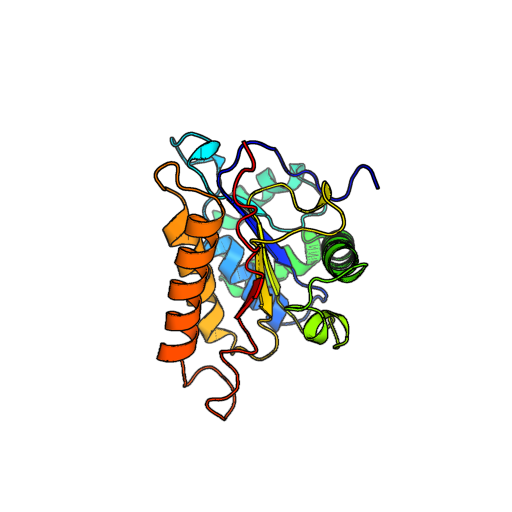11 -0.013 1.00 88.81 95 THR A CA 1
ATOM 777 C C . THR A 1 95 ? -5.086 11.899 0.719 1.00 88.81 95 THR A C 1
ATOM 779 O O . THR A 1 95 ? -5.807 12.072 1.695 1.00 88.81 95 THR A O 1
ATOM 782 N N . LEU A 1 96 ? -4.725 10.685 0.292 1.00 87.81 96 LEU A N 1
ATOM 783 C CA . LEU A 1 96 ? -5.138 9.450 0.951 1.00 87.81 96 LEU A CA 1
ATOM 784 C C . LEU A 1 96 ? -4.565 9.335 2.371 1.00 87.81 96 LEU A C 1
ATOM 786 O O . LEU A 1 96 ? -5.321 9.027 3.287 1.00 87.81 96 LEU A O 1
ATOM 790 N N . LEU A 1 97 ? -3.272 9.615 2.586 1.00 89.81 97 LEU A N 1
ATOM 791 C CA . LEU A 1 97 ? -2.708 9.610 3.946 1.00 89.81 97 LEU A CA 1
ATOM 792 C C . LEU A 1 97 ? -3.348 10.676 4.836 1.00 89.81 97 LEU A C 1
ATOM 794 O O . LEU A 1 97 ? -3.744 10.372 5.955 1.00 89.81 97 LEU A O 1
ATOM 798 N N . ASN A 1 98 ? -3.509 11.902 4.332 1.00 89.50 98 ASN A N 1
ATOM 799 C CA . ASN A 1 98 ? -4.140 12.981 5.090 1.00 89.50 98 ASN A CA 1
ATOM 800 C C . ASN A 1 98 ? -5.583 12.631 5.472 1.00 89.50 98 ASN A C 1
ATOM 802 O O . ASN A 1 98 ? -6.005 12.937 6.577 1.00 89.50 98 ASN A O 1
ATOM 806 N N . HIS A 1 99 ? -6.319 11.955 4.586 1.00 87.50 99 HIS A N 1
ATOM 807 C CA . HIS A 1 99 ? -7.666 11.452 4.866 1.00 87.50 99 HIS A CA 1
ATOM 808 C C . HIS A 1 99 ? -7.676 10.409 5.990 1.00 87.50 99 HIS A C 1
ATOM 810 O O . HIS A 1 99 ? -8.544 10.450 6.857 1.00 87.50 99 HIS A O 1
ATOM 816 N N . LEU A 1 100 ? -6.697 9.497 6.018 1.00 87.19 100 LEU A N 1
ATOM 817 C CA . LEU A 1 100 ? -6.544 8.538 7.121 1.00 87.19 100 LEU A CA 1
ATOM 818 C C . LEU A 1 100 ? -6.186 9.232 8.446 1.00 87.19 100 LEU A C 1
ATOM 820 O O . LEU A 1 100 ? -6.593 8.764 9.507 1.00 87.19 100 LEU A O 1
ATOM 824 N N . CYS A 1 101 ? -5.464 10.351 8.377 1.00 90.00 101 CYS A N 1
ATOM 825 C CA . CYS A 1 101 ? -4.983 11.108 9.530 1.00 90.00 101 CYS A CA 1
ATOM 826 C C . CYS A 1 101 ? -5.865 12.301 9.940 1.00 90.00 101 CYS A C 1
ATOM 828 O O . CYS A 1 101 ? -5.531 12.987 10.901 1.00 90.00 101 CYS A O 1
ATOM 830 N N . GLU A 1 102 ? -6.991 12.559 9.265 1.00 88.25 102 GLU A N 1
ATOM 831 C CA . GLU A 1 102 ? -7.931 13.632 9.642 1.00 88.25 102 GLU A CA 1
ATOM 832 C C . GLU A 1 102 ? -8.660 13.310 10.956 1.00 88.25 102 GLU A C 1
ATOM 834 O O . GLU A 1 102 ? -8.959 14.183 11.769 1.00 88.25 102 GLU A O 1
ATOM 839 N N . SER A 1 103 ? -8.959 12.034 11.176 1.00 86.50 103 SER A N 1
ATOM 840 C CA . SER A 1 103 ? -9.535 11.507 12.414 1.00 86.50 103 SER A CA 1
ATOM 841 C C . SER A 1 103 ? -9.023 10.078 12.592 1.00 86.50 103 SER A C 1
ATOM 843 O O . SER A 1 103 ? -9.758 9.123 12.311 1.00 86.50 103 SER A O 1
ATOM 845 N N . PRO A 1 104 ? -7.731 9.927 12.945 1.00 85.69 104 PRO A N 1
ATOM 846 C CA . PRO A 1 104 ? -7.071 8.633 12.966 1.00 85.69 104 PRO A CA 1
ATOM 847 C C . PRO A 1 104 ? -7.693 7.735 14.030 1.00 85.69 104 PRO A C 1
ATOM 849 O O . PRO A 1 104 ? -8.111 8.194 15.092 1.00 85.69 104 PRO A O 1
ATOM 852 N N . ALA A 1 105 ? -7.736 6.431 13.761 1.00 85.38 105 ALA A N 1
ATOM 853 C CA . ALA A 1 105 ? -7.973 5.488 14.844 1.00 85.38 105 ALA A CA 1
ATOM 854 C C . ALA A 1 105 ? -6.743 5.445 15.759 1.00 85.38 105 ALA A C 1
ATOM 856 O O . ALA A 1 105 ? -5.612 5.639 15.304 1.00 85.38 105 ALA A O 1
ATOM 857 N N . LYS A 1 106 ? -6.973 5.109 17.031 1.00 86.38 106 LYS A N 1
ATOM 858 C CA . LYS A 1 106 ? -5.954 5.080 18.086 1.00 86.38 106 LYS A CA 1
ATOM 859 C C . LYS A 1 106 ? -4.681 4.328 17.689 1.00 86.38 106 LYS A C 1
ATOM 861 O O . LYS A 1 106 ? -3.581 4.701 18.076 1.00 86.38 106 LYS A O 1
ATOM 866 N N . GLU A 1 107 ? -4.819 3.262 16.911 1.00 84.38 107 GLU A N 1
ATOM 867 C CA . GLU A 1 107 ? -3.713 2.401 16.496 1.00 84.38 107 GLU A CA 1
ATOM 868 C C . GLU A 1 107 ? -2.756 3.045 15.481 1.00 84.38 107 GLU A C 1
ATOM 870 O O . GLU A 1 107 ? -1.627 2.568 15.357 1.00 84.38 107 GLU A O 1
ATOM 875 N N . ILE A 1 108 ? -3.177 4.105 14.780 1.00 87.31 108 ILE A N 1
ATOM 876 C CA . ILE A 1 108 ? -2.347 4.855 13.819 1.00 87.31 108 ILE A CA 1
ATOM 877 C C . ILE A 1 108 ? -2.120 6.319 14.221 1.00 87.31 108 ILE A C 1
ATOM 879 O O . ILE A 1 108 ? -1.431 7.027 13.493 1.00 87.31 108 ILE A O 1
ATOM 883 N N . GLU A 1 109 ? -2.646 6.775 15.365 1.00 88.19 109 GLU A N 1
ATOM 884 C CA . GLU A 1 109 ? -2.437 8.142 15.879 1.00 88.19 109 GLU A CA 1
ATOM 885 C C . GLU A 1 109 ? -0.950 8.517 15.887 1.00 88.19 109 GLU A C 1
ATOM 887 O O . GLU A 1 109 ? -0.565 9.505 15.271 1.00 88.19 109 GLU A O 1
ATOM 892 N N . GLY A 1 110 ? -0.095 7.668 16.469 1.00 86.44 110 GLY A N 1
ATOM 893 C CA . GLY A 1 110 ? 1.348 7.927 16.528 1.00 86.44 110 GLY A CA 1
ATOM 894 C C . GLY A 1 110 ? 2.030 7.992 15.156 1.00 86.44 110 GLY A C 1
ATOM 895 O O . GLY A 1 110 ? 2.995 8.731 14.993 1.00 86.44 110 GLY A O 1
ATOM 896 N N . VAL A 1 111 ? 1.516 7.270 14.153 1.00 86.69 111 VAL A N 1
ATOM 897 C CA . VAL A 1 111 ? 2.020 7.367 12.772 1.00 86.6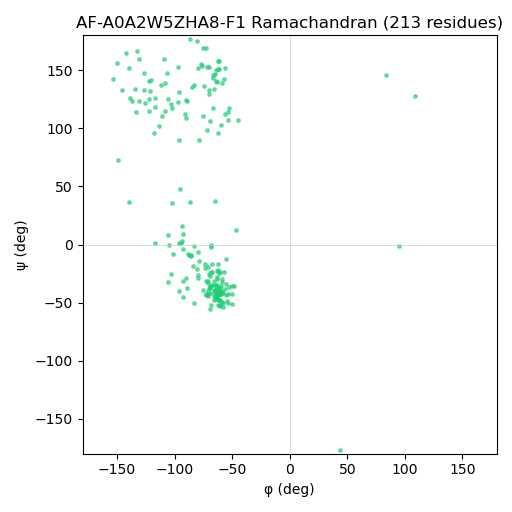9 111 VAL A CA 1
ATOM 898 C C . VAL A 1 111 ? 1.596 8.694 12.146 1.00 86.69 111 VAL A C 1
ATOM 900 O O . VAL A 1 111 ? 2.400 9.353 11.495 1.00 86.69 111 VAL A O 1
ATOM 903 N N . CYS A 1 112 ? 0.347 9.102 12.366 1.00 90.31 112 CYS A N 1
ATOM 904 C CA . CYS A 1 112 ? -0.205 10.355 11.857 1.00 90.31 112 CYS A CA 1
ATOM 905 C C . CYS A 1 112 ? 0.398 11.606 12.515 1.00 90.31 112 CYS A C 1
ATOM 907 O O . CYS A 1 112 ? 0.422 12.664 11.889 1.00 90.31 112 CYS A O 1
ATOM 909 N N . GLU A 1 113 ? 0.884 11.496 13.753 1.00 88.94 113 GLU A N 1
ATOM 910 C CA . GLU A 1 113 ? 1.634 12.552 14.449 1.00 88.94 113 GLU A CA 1
ATOM 911 C C . GLU A 1 113 ? 3.111 12.615 14.028 1.00 88.94 113 GLU A C 1
ATOM 913 O O . GLU A 1 113 ? 3.767 13.646 14.203 1.00 88.94 113 GLU A O 1
ATOM 918 N N . ALA A 1 114 ? 3.645 11.523 13.477 1.00 85.31 114 ALA A N 1
ATOM 919 C CA . ALA A 1 114 ? 5.020 11.437 13.007 1.00 85.31 114 ALA A CA 1
ATOM 920 C C . ALA A 1 114 ? 5.208 12.064 11.612 1.00 85.31 114 ALA A C 1
ATOM 922 O O . ALA A 1 114 ? 4.275 12.497 10.935 1.00 85.31 114 ALA A O 1
ATOM 923 N N . ASP A 1 115 ? 6.462 12.105 11.156 1.00 84.38 115 ASP A N 1
ATOM 924 C CA . ASP A 1 115 ? 6.788 12.561 9.808 1.00 84.38 115 ASP A CA 1
ATOM 925 C C . ASP A 1 115 ? 6.357 11.527 8.749 1.00 84.38 115 ASP A C 1
ATOM 927 O O . ASP A 1 115 ? 7.071 10.563 8.456 1.00 84.38 115 ASP A O 1
ATOM 931 N N . LEU A 1 116 ? 5.192 11.768 8.139 1.00 88.00 116 LEU A N 1
ATOM 932 C CA . LEU A 1 116 ? 4.634 10.966 7.043 1.00 88.00 116 LEU A CA 1
ATOM 933 C C . LEU A 1 116 ? 5.429 11.069 5.727 1.00 88.00 116 LEU A C 1
ATOM 935 O O . LEU A 1 116 ? 5.066 10.446 4.727 1.00 88.00 116 LEU A O 1
ATOM 939 N N . SER A 1 117 ? 6.489 11.877 5.670 1.00 86.44 117 SER A N 1
ATOM 940 C CA . SER A 1 117 ? 7.327 11.987 4.475 1.00 86.44 117 SER A CA 1
ATOM 941 C C . SER A 1 117 ? 8.316 10.827 4.321 1.00 86.44 117 SER A C 1
ATOM 943 O O . SER A 1 117 ? 8.858 10.652 3.227 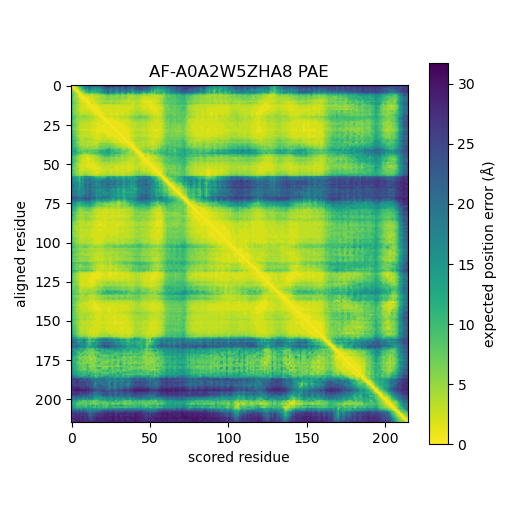1.00 86.44 117 SER A O 1
ATOM 945 N N . ARG A 1 118 ? 8.528 10.024 5.377 1.00 86.88 118 ARG A N 1
ATOM 946 C CA . ARG A 1 118 ? 9.549 8.967 5.402 1.00 86.88 118 ARG A CA 1
ATOM 947 C C . ARG A 1 118 ? 9.205 7.801 4.475 1.00 86.88 118 ARG A C 1
ATOM 949 O O . ARG A 1 118 ? 9.995 7.532 3.580 1.00 86.88 118 ARG A O 1
ATOM 956 N N . GLY A 1 119 ? 8.029 7.187 4.634 1.00 86.75 119 GLY A N 1
ATOM 957 C CA . GLY A 1 119 ? 7.475 6.122 3.787 1.00 86.75 119 GLY A CA 1
ATOM 958 C C . GLY A 1 119 ? 8.429 4.985 3.361 1.00 86.75 119 GLY A C 1
ATOM 959 O O . GLY A 1 119 ? 9.604 4.922 3.728 1.00 86.75 119 GLY A O 1
ATOM 960 N N . PRO A 1 120 ? 7.966 4.030 2.538 1.00 93.94 120 PRO A N 1
ATOM 961 C CA . PRO A 1 120 ? 6.627 3.878 1.959 1.00 93.94 120 PRO A CA 1
ATOM 962 C C . PRO A 1 120 ? 5.580 3.373 2.965 1.00 93.94 120 PRO A C 1
ATOM 964 O O . PRO A 1 120 ? 5.919 2.897 4.043 1.00 93.94 120 PRO A O 1
ATOM 967 N N . TYR A 1 121 ? 4.302 3.422 2.585 1.00 94.31 121 TYR A N 1
ATOM 968 C CA . TYR A 1 121 ? 3.188 2.921 3.394 1.00 94.31 121 TYR A CA 1
ATOM 969 C C . TYR A 1 121 ? 2.331 1.930 2.610 1.00 94.31 121 TYR A C 1
ATOM 971 O O . TYR A 1 121 ? 2.142 2.083 1.398 1.00 94.31 121 TYR A O 1
ATOM 979 N N . ILE A 1 122 ? 1.762 0.945 3.308 1.00 93.62 122 ILE A N 1
ATOM 980 C CA . ILE A 1 122 ? 0.689 0.106 2.765 1.00 93.62 122 ILE A CA 1
ATOM 981 C C . ILE A 1 122 ? -0.530 0.208 3.664 1.00 93.62 122 ILE A C 1
ATOM 983 O O . ILE A 1 122 ? -0.463 -0.090 4.851 1.00 93.62 122 ILE A O 1
ATOM 987 N N . PHE A 1 123 ? -1.665 0.571 3.086 1.00 92.38 123 PHE A N 1
ATOM 988 C CA . PHE A 1 123 ? -2.947 0.567 3.781 1.00 92.38 123 PHE A CA 1
ATOM 989 C C . PHE A 1 123 ? -3.844 -0.519 3.193 1.00 92.38 123 PHE A C 1
ATOM 991 O O . PHE A 1 123 ? -3.881 -0.660 1.976 1.00 92.38 123 PHE A O 1
ATOM 998 N N . ALA A 1 124 ? -4.563 -1.285 4.014 1.00 91.25 124 ALA A N 1
ATOM 999 C CA . ALA A 1 124 ? -5.521 -2.279 3.545 1.00 91.25 124 ALA A CA 1
ATOM 1000 C C . ALA A 1 124 ? -6.850 -2.217 4.299 1.00 91.25 124 ALA A C 1
ATOM 1002 O O . ALA A 1 124 ? -6.894 -2.176 5.531 1.00 91.25 124 ALA A O 1
ATOM 1003 N N . TYR A 1 125 ? -7.943 -2.259 3.538 1.00 90.44 125 TYR A N 1
ATOM 1004 C CA . TYR A 1 125 ? -9.301 -2.136 4.045 1.00 90.44 125 TYR A CA 1
ATOM 1005 C C . TYR A 1 125 ? -10.308 -2.913 3.198 1.00 90.44 125 TYR A C 1
ATOM 1007 O O . TYR A 1 125 ? -10.082 -3.185 2.023 1.00 90.44 125 TYR A O 1
ATOM 1015 N N . ALA A 1 126 ? -11.444 -3.281 3.785 1.00 86.62 126 ALA A N 1
ATOM 1016 C CA . ALA A 1 126 ? -12.458 -4.084 3.103 1.00 86.62 126 ALA A CA 1
ATOM 1017 C C . ALA A 1 126 ? -13.257 -3.319 2.036 1.00 86.62 126 ALA A C 1
ATOM 1019 O O . ALA A 1 126 ? -13.916 -3.926 1.194 1.00 86.62 126 ALA A O 1
ATOM 1020 N N . LYS A 1 127 ? -13.220 -1.985 2.067 1.00 87.12 127 LYS A N 1
ATOM 1021 C CA . LYS A 1 127 ? -13.988 -1.109 1.175 1.00 87.12 127 LYS A CA 1
ATOM 1022 C C . LYS A 1 127 ? -13.085 -0.007 0.602 1.00 87.12 127 LYS A C 1
ATOM 1024 O O . LYS A 1 127 ? -11.987 0.203 1.118 1.00 87.12 127 LYS A O 1
ATOM 1029 N N . PRO A 1 128 ? -13.527 0.722 -0.437 1.00 89.06 128 PRO A N 1
ATOM 1030 C CA . PRO A 1 128 ? -12.849 1.936 -0.884 1.00 89.06 128 PRO A CA 1
ATOM 1031 C C . PRO A 1 128 ? -12.635 2.914 0.277 1.00 89.06 128 PRO A C 1
ATOM 1033 O O . PRO A 1 128 ? -13.604 3.370 0.888 1.00 89.06 128 PRO A O 1
ATOM 1036 N N . ALA A 1 129 ? -11.374 3.209 0.591 1.00 84.56 129 ALA A N 1
ATOM 1037 C CA . ALA A 1 129 ? -10.990 4.002 1.760 1.00 84.56 129 ALA A CA 1
ATOM 1038 C C . ALA A 1 129 ? -11.446 5.457 1.620 1.00 84.56 129 ALA A C 1
ATOM 1040 O O . ALA A 1 129 ? -11.891 6.086 2.576 1.00 84.56 129 ALA A O 1
ATOM 1041 N N . SER A 1 130 ? -11.417 5.950 0.387 1.00 79.69 130 SER A N 1
ATOM 1042 C CA . SER A 1 130 ? -11.875 7.273 -0.005 1.00 79.69 130 SER A CA 1
ATOM 1043 C C . SER A 1 130 ? -13.328 7.606 0.318 1.00 79.69 130 SER A C 1
ATOM 1045 O O . SER A 1 130 ? -13.695 8.779 0.385 1.00 79.69 130 SER A O 1
ATOM 1047 N N . LYS A 1 131 ? -14.180 6.589 0.475 1.00 80.00 131 LYS A N 1
ATOM 1048 C CA . LYS A 1 131 ? -15.628 6.762 0.642 1.00 80.00 131 LYS A CA 1
ATOM 1049 C C . LYS A 1 131 ? -16.062 6.794 2.104 1.00 80.00 131 LYS A C 1
ATOM 1051 O O . LYS A 1 131 ? -17.262 6.871 2.363 1.00 80.00 131 LYS A O 1
ATOM 1056 N N . VAL A 1 132 ? -15.124 6.700 3.048 1.00 78.44 132 VAL A N 1
ATOM 1057 C CA . VAL A 1 132 ? -15.426 6.562 4.476 1.00 78.44 132 VAL A CA 1
ATOM 1058 C C . VAL A 1 132 ? -14.507 7.468 5.300 1.00 78.44 132 VAL A C 1
ATOM 1060 O O . VAL A 1 132 ? -13.291 7.338 5.207 1.00 78.44 132 VAL A O 1
ATOM 1063 N N . THR A 1 133 ? -15.086 8.360 6.112 1.00 79.69 133 THR A N 1
ATOM 1064 C CA . THR A 1 133 ? -14.360 9.238 7.051 1.00 79.69 133 THR A CA 1
ATOM 1065 C C . THR A 1 133 ? -15.119 9.314 8.382 1.00 79.69 133 THR A C 1
ATOM 1067 O O . THR A 1 133 ? -16.304 9.662 8.357 1.00 79.69 133 THR A O 1
ATOM 1070 N N . PRO A 1 134 ? -14.481 9.030 9.533 1.00 81.56 134 PRO A N 1
ATOM 1071 C CA . PRO A 1 134 ? -13.179 8.362 9.658 1.00 81.56 134 PRO A CA 1
ATOM 1072 C C . PRO A 1 134 ? -13.248 6.938 9.094 1.00 81.56 134 PRO A C 1
ATOM 1074 O O . PRO A 1 134 ? -14.334 6.368 9.009 1.00 81.56 134 PRO A O 1
ATOM 1077 N N . VAL A 1 135 ? -12.115 6.344 8.713 1.00 84.50 135 VAL A N 1
ATOM 1078 C CA . VAL A 1 135 ? -12.093 4.939 8.273 1.00 84.50 135 VAL A CA 1
ATOM 1079 C C . VAL A 1 135 ? -12.228 4.028 9.500 1.00 84.50 135 VAL A C 1
ATOM 1081 O O . VAL A 1 135 ? -11.302 3.973 10.312 1.00 84.50 135 VAL A O 1
ATOM 1084 N N . PRO A 1 136 ? -13.355 3.311 9.681 1.00 84.38 136 PRO A N 1
ATOM 1085 C CA . PRO A 1 136 ? -13.558 2.516 10.877 1.00 84.38 136 PRO A CA 1
ATOM 1086 C C . PRO A 1 136 ? -12.799 1.187 10.773 1.00 84.38 136 PRO A C 1
ATOM 1088 O O . PRO A 1 136 ? -12.636 0.648 9.672 1.00 84.38 136 PRO A O 1
ATOM 1091 N N . PRO A 1 137 ? -12.385 0.603 11.907 1.00 83.75 137 PRO A N 1
ATOM 1092 C CA . PRO A 1 137 ? -11.827 -0.741 11.921 1.00 83.75 137 PRO A CA 1
ATOM 1093 C C . PRO A 1 137 ? -12.841 -1.797 11.425 1.00 83.75 137 PRO A C 1
ATOM 1095 O O . PRO A 1 137 ? -14.051 -1.583 11.519 1.00 83.75 137 PRO A O 1
ATOM 1098 N N . PRO A 1 138 ? -12.378 -2.971 10.953 1.00 86.88 138 PRO A N 1
ATOM 1099 C CA . PRO A 1 138 ? -10.987 -3.407 10.933 1.00 86.88 138 PRO A CA 1
ATOM 1100 C C . PRO A 1 138 ? -10.224 -2.906 9.706 1.00 86.88 138 PRO A C 1
ATOM 1102 O O . PRO A 1 138 ? -10.703 -3.011 8.578 1.00 86.88 138 PRO A O 1
ATOM 1105 N N . PHE A 1 139 ? -9.003 -2.427 9.923 1.00 88.38 139 PHE A N 1
ATOM 1106 C CA . PHE A 1 139 ? -8.075 -2.078 8.851 1.00 88.38 139 PHE A CA 1
ATOM 1107 C C . PHE A 1 139 ? -6.647 -2.459 9.232 1.00 88.38 139 PHE A C 1
ATOM 1109 O O . PHE A 1 139 ? -6.341 -2.720 10.400 1.00 88.38 139 PHE A O 1
ATOM 1116 N N . LEU A 1 140 ? -5.778 -2.475 8.228 1.00 89.81 140 LEU A N 1
ATOM 1117 C CA . LEU A 1 140 ? -4.348 -2.672 8.389 1.00 89.81 140 LEU A CA 1
ATOM 1118 C C . LEU A 1 140 ? -3.601 -1.469 7.822 1.00 89.81 140 LEU A C 1
ATOM 1120 O O . LEU A 1 140 ? -3.866 -1.052 6.697 1.00 89.81 140 LEU A O 1
ATOM 1124 N N . PHE A 1 141 ? -2.650 -0.946 8.576 1.00 91.06 141 PHE A N 1
ATOM 1125 C CA . PHE A 1 141 ? -1.731 0.086 8.131 1.00 91.06 141 PHE A CA 1
ATOM 1126 C C . PHE A 1 141 ? -0.304 -0.388 8.393 1.00 91.06 141 PHE A C 1
ATOM 1128 O O . PHE A 1 141 ? -0.004 -0.903 9.468 1.00 91.06 141 PHE A O 1
ATOM 1135 N N . ILE A 1 142 ? 0.562 -0.253 7.397 1.00 90.69 142 ILE A N 1
ATOM 1136 C CA . ILE A 1 142 ? 1.951 -0.686 7.461 1.00 90.69 142 ILE A CA 1
ATOM 1137 C C . ILE A 1 142 ? 2.840 0.517 7.188 1.00 90.69 142 ILE A C 1
ATOM 1139 O O . ILE A 1 142 ? 2.815 1.044 6.073 1.00 90.69 142 ILE A O 1
ATOM 1143 N N . ASP A 1 143 ? 3.620 0.923 8.186 1.00 91.50 143 ASP A N 1
ATOM 1144 C CA . ASP A 1 143 ? 4.696 1.892 8.016 1.00 91.50 143 ASP A CA 1
ATOM 1145 C C . ASP A 1 143 ? 5.986 1.145 7.682 1.00 91.50 143 ASP A C 1
ATOM 1147 O O . ASP A 1 143 ? 6.565 0.450 8.514 1.00 91.50 143 ASP A O 1
ATOM 1151 N N . LEU A 1 144 ? 6.434 1.263 6.435 1.00 91.06 144 LEU A N 1
ATOM 1152 C CA . LEU A 1 144 ? 7.677 0.647 5.999 1.00 91.06 144 LEU A CA 1
ATOM 1153 C C . LEU A 1 144 ? 8.858 1.604 6.134 1.00 91.06 144 LEU A C 1
ATOM 1155 O O . LEU A 1 144 ? 9.913 1.249 5.639 1.00 91.06 144 LEU A O 1
ATOM 1159 N N . SER A 1 145 ? 8.742 2.775 6.767 1.00 89.31 145 SER A N 1
ATOM 1160 C CA . SER A 1 145 ? 9.806 3.796 6.850 1.00 89.31 145 SER A CA 1
ATOM 1161 C C . SER A 1 145 ? 11.139 3.269 7.372 1.00 89.31 145 SER A C 1
ATOM 1163 O O . SER A 1 145 ? 12.185 3.644 6.850 1.00 89.31 145 SER A O 1
ATOM 1165 N N . ASP A 1 146 ? 11.103 2.342 8.327 1.00 86.38 146 ASP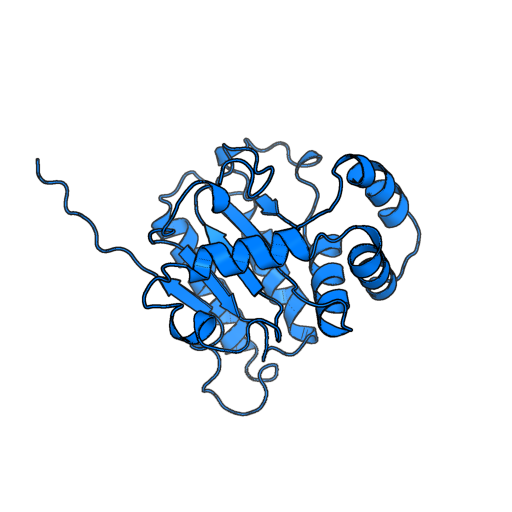 A N 1
ATOM 1166 C CA . ASP A 1 146 ? 12.298 1.802 8.986 1.00 86.38 146 ASP A CA 1
ATOM 1167 C C . ASP A 1 146 ? 12.653 0.365 8.518 1.00 86.38 146 ASP A C 1
ATOM 1169 O O . ASP A 1 146 ? 13.562 -0.275 9.048 1.00 86.38 146 ASP A O 1
ATOM 1173 N N . VAL A 1 147 ? 11.969 -0.151 7.485 1.00 86.12 147 VAL A N 1
ATOM 1174 C CA . VAL A 1 147 ? 12.172 -1.505 6.924 1.00 86.12 147 VAL A CA 1
ATOM 1175 C C . VAL A 1 147 ? 13.224 -1.502 5.810 1.00 86.12 147 VAL A C 1
ATOM 1177 O O . VAL A 1 147 ? 13.068 -0.804 4.816 1.00 86.12 147 VAL A O 1
ATOM 1180 N N . HIS A 1 148 ? 14.282 -2.305 5.878 1.00 87.25 148 HIS A N 1
ATOM 1181 C CA . HIS A 1 148 ? 15.274 -2.336 4.793 1.00 87.25 148 HIS A CA 1
ATOM 1182 C C . HIS A 1 148 ? 14.643 -2.732 3.436 1.00 87.25 148 HIS A C 1
ATOM 1184 O O . HIS A 1 148 ? 13.846 -3.666 3.356 1.00 87.25 148 HIS A O 1
ATOM 1190 N N . GLU A 1 149 ? 15.031 -2.082 2.333 1.00 88.25 149 GLU A N 1
ATOM 1191 C CA . GLU A 1 149 ? 14.374 -2.210 1.016 1.00 88.25 149 GLU A CA 1
ATOM 1192 C C . GLU A 1 149 ? 14.411 -3.639 0.447 1.00 88.25 149 GLU A C 1
ATOM 1194 O O . GLU A 1 149 ? 13.559 -4.039 -0.347 1.00 88.25 149 GLU A O 1
ATOM 1199 N N . ARG A 1 150 ? 15.392 -4.441 0.879 1.00 85.62 150 ARG A N 1
ATOM 1200 C CA . ARG A 1 150 ? 15.497 -5.880 0.563 1.00 85.62 150 ARG A CA 1
ATOM 1201 C C . ARG A 1 150 ? 14.309 -6.704 1.063 1.00 85.62 150 ARG A C 1
ATOM 1203 O O . ARG A 1 150 ? 14.060 -7.757 0.490 1.00 85.62 150 ARG A O 1
ATOM 1210 N N . ALA A 1 151 ? 13.589 -6.234 2.079 1.00 85.94 151 ALA A N 1
ATOM 1211 C CA . ALA A 1 151 ? 12.414 -6.907 2.618 1.00 85.94 151 ALA A CA 1
ATOM 1212 C C . ALA A 1 151 ? 11.132 -6.585 1.838 1.00 85.94 151 ALA A C 1
ATOM 1214 O O . ALA A 1 151 ? 10.167 -7.341 1.918 1.00 85.94 151 ALA A O 1
ATOM 1215 N N . PHE A 1 152 ? 11.096 -5.500 1.049 1.00 89.12 152 PHE A N 1
ATOM 1216 C CA . PHE A 1 152 ? 9.895 -5.110 0.296 1.00 89.12 152 PHE A CA 1
ATOM 1217 C C . PHE A 1 152 ? 9.281 -6.252 -0.535 1.00 89.12 152 PHE A C 1
ATOM 1219 O O . PHE A 1 152 ? 8.060 -6.403 -0.478 1.00 89.12 152 PHE A O 1
ATOM 1226 N N . PRO A 1 153 ? 10.055 -7.099 -1.251 1.00 88.38 153 PRO A N 1
ATOM 1227 C CA . PRO A 1 153 ? 9.495 -8.235 -1.980 1.00 88.38 153 PRO A CA 1
ATOM 1228 C C . PRO A 1 153 ? 8.671 -9.188 -1.109 1.00 88.38 153 PRO A C 1
ATOM 1230 O O . PRO A 1 153 ? 7.673 -9.717 -1.591 1.00 88.38 153 PRO A O 1
ATOM 1233 N N . GLU A 1 154 ? 9.035 -9.386 0.160 1.00 84.88 154 GLU A N 1
ATOM 1234 C CA . GLU A 1 154 ? 8.307 -10.288 1.057 1.00 84.88 154 GLU A CA 1
ATOM 1235 C C . GLU A 1 154 ? 6.948 -9.723 1.459 1.00 84.88 154 GLU A C 1
ATOM 1237 O O . GLU A 1 154 ? 5.939 -10.430 1.405 1.00 84.88 154 GLU A O 1
ATOM 1242 N N . PHE A 1 155 ? 6.896 -8.426 1.777 1.00 86.75 155 PHE A N 1
ATOM 1243 C CA . PHE A 1 155 ? 5.633 -7.734 2.026 1.00 86.75 155 PHE A CA 1
ATOM 1244 C C . PHE A 1 155 ? 4.728 -7.842 0.795 1.00 86.75 155 PHE A C 1
ATOM 1246 O O . PHE A 1 155 ? 3.591 -8.299 0.908 1.00 86.75 155 PHE A O 1
ATOM 1253 N N . ILE A 1 156 ? 5.238 -7.524 -0.400 1.00 88.25 156 ILE A N 1
ATOM 1254 C CA . ILE A 1 156 ? 4.460 -7.625 -1.645 1.00 88.25 156 ILE A CA 1
ATOM 1255 C C . ILE A 1 156 ? 4.007 -9.068 -1.918 1.00 88.25 156 ILE A C 1
ATOM 1257 O O . ILE A 1 156 ? 2.853 -9.292 -2.296 1.00 88.25 156 ILE A O 1
ATOM 1261 N N . ALA A 1 157 ? 4.858 -10.065 -1.664 1.00 85.44 157 ALA A N 1
ATOM 1262 C CA . ALA A 1 157 ? 4.504 -11.475 -1.801 1.00 85.44 157 ALA A CA 1
ATOM 1263 C C . ALA A 1 157 ? 3.373 -11.889 -0.845 1.00 85.44 157 ALA A C 1
ATOM 1265 O O . ALA A 1 157 ? 2.475 -12.632 -1.253 1.00 85.44 157 ALA A O 1
ATOM 1266 N N . ALA A 1 158 ? 3.353 -11.380 0.392 1.00 84.19 158 ALA A N 1
ATOM 1267 C CA . ALA A 1 158 ? 2.264 -11.639 1.332 1.00 84.19 158 ALA A CA 1
ATOM 1268 C C . ALA A 1 158 ? 0.920 -11.111 0.830 1.00 84.19 158 ALA A C 1
ATOM 1270 O O . ALA A 1 158 ? -0.074 -11.835 0.930 1.00 84.19 158 ALA A O 1
ATOM 1271 N N . PHE A 1 159 ? 0.889 -9.903 0.259 1.00 82.69 159 PHE A N 1
ATOM 1272 C CA . PHE A 1 159 ? -0.315 -9.343 -0.363 1.00 82.69 159 PHE A CA 1
ATOM 1273 C C . PHE A 1 159 ? -0.734 -10.141 -1.604 1.00 82.69 159 PHE A C 1
ATOM 1275 O O . PHE A 1 159 ? -1.905 -10.512 -1.731 1.00 82.69 159 PHE A O 1
ATOM 1282 N N . ARG A 1 160 ? 0.218 -10.511 -2.470 1.00 80.69 160 ARG A N 1
ATOM 1283 C CA . ARG A 1 160 ? -0.032 -11.364 -3.646 1.00 80.69 160 ARG A CA 1
ATOM 1284 C C . ARG A 1 160 ? -0.625 -12.722 -3.264 1.00 80.69 160 ARG A C 1
ATOM 1286 O O . ARG A 1 160 ? -1.541 -13.217 -3.917 1.00 80.69 160 ARG A O 1
ATOM 1293 N N . ALA A 1 161 ? -0.147 -13.329 -2.182 1.00 75.19 161 ALA A N 1
ATOM 1294 C CA . ALA A 1 161 ? -0.627 -14.623 -1.702 1.00 75.19 161 ALA A CA 1
ATOM 1295 C C . ALA A 1 161 ? -2.069 -14.587 -1.151 1.00 75.19 161 ALA A C 1
ATOM 1297 O O . ALA A 1 161 ? -2.570 -15.615 -0.686 1.00 75.19 161 ALA A O 1
ATOM 1298 N N . GLN A 1 162 ? -2.734 -13.426 -1.154 1.00 68.19 162 GLN A N 1
ATOM 1299 C CA . GLN A 1 162 ? -4.139 -13.283 -0.761 1.00 68.19 162 GLN A CA 1
ATOM 1300 C C . GLN A 1 162 ? -5.103 -13.098 -1.936 1.00 68.19 162 GLN A C 1
ATOM 1302 O O . GLN A 1 162 ? -6.301 -13.002 -1.703 1.00 68.19 162 GLN A O 1
ATOM 1307 N N . VAL A 1 163 ? -4.610 -13.065 -3.178 1.00 59.56 163 VAL A N 1
ATOM 1308 C CA . VAL A 1 163 ? -5.374 -12.664 -4.377 1.00 59.56 163 VAL A CA 1
ATOM 1309 C C . VAL A 1 163 ? -6.577 -13.569 -4.694 1.00 59.56 163 VAL A C 1
ATOM 1311 O O . VAL A 1 163 ? -7.459 -13.144 -5.431 1.00 59.56 163 VAL A O 1
ATOM 1314 N N . LYS A 1 164 ? -6.660 -14.779 -4.124 1.00 60.03 164 LYS A N 1
ATOM 1315 C CA . LYS A 1 164 ? -7.830 -15.665 -4.233 1.00 60.03 164 LYS A CA 1
ATOM 1316 C C . LYS A 1 164 ? -8.196 -16.221 -2.862 1.00 60.03 164 LYS A C 1
ATOM 1318 O O . LYS A 1 164 ? -7.412 -16.982 -2.291 1.00 60.03 164 LYS A O 1
ATOM 1323 N N . ARG A 1 165 ? -9.360 -15.852 -2.328 1.00 58.31 165 ARG A N 1
ATOM 1324 C CA . ARG A 1 165 ? -9.885 -16.414 -1.073 1.00 58.31 165 ARG A CA 1
ATOM 1325 C C . ARG A 1 165 ? -11.385 -16.667 -1.158 1.00 58.31 165 ARG A C 1
ATOM 1327 O O . ARG A 1 165 ? -12.091 -15.993 -1.900 1.00 58.31 165 ARG A O 1
ATOM 1334 N N . GLU A 1 166 ? -11.835 -17.655 -0.389 1.00 55.31 166 GLU A N 1
ATOM 1335 C CA . GLU A 1 166 ? -13.252 -17.888 -0.101 1.00 55.31 166 GLU A CA 1
ATOM 1336 C C . GLU A 1 166 ? -13.842 -16.669 0.627 1.00 55.31 166 GLU A C 1
ATOM 1338 O O . GLU A 1 166 ? -13.114 -15.955 1.323 1.00 55.31 166 GLU A O 1
ATOM 1343 N N . ASP A 1 167 ? -15.141 -16.409 0.451 1.00 55.19 167 ASP A N 1
ATOM 1344 C CA . ASP A 1 167 ? -15.838 -15.290 1.097 1.00 55.19 167 ASP A CA 1
ATOM 1345 C C . ASP A 1 167 ? -15.817 -15.452 2.628 1.00 55.19 167 ASP A C 1
ATOM 1347 O O . ASP A 1 167 ? -16.632 -16.150 3.227 1.00 55.19 167 ASP A O 1
ATOM 1351 N N . ILE A 1 168 ? -14.850 -14.797 3.270 1.00 62.22 168 ILE A N 1
ATOM 1352 C CA . ILE A 1 168 ? 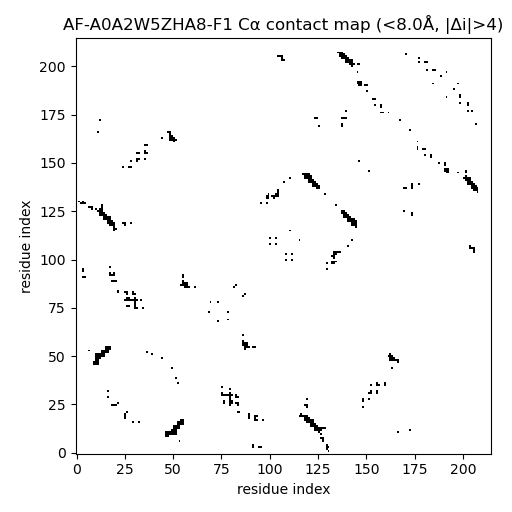-14.687 -14.709 4.727 1.00 62.22 168 ILE A CA 1
ATOM 1353 C C . ILE A 1 168 ? -15.019 -13.295 5.216 1.00 62.22 168 ILE A C 1
ATOM 1355 O O . ILE A 1 168 ? -14.988 -12.335 4.447 1.00 62.22 168 ILE A O 1
ATOM 1359 N N . SER A 1 169 ? -15.321 -13.137 6.507 1.00 71.75 169 SER A N 1
ATOM 1360 C CA . SER A 1 169 ? -15.610 -11.818 7.087 1.00 71.75 169 SER A CA 1
ATOM 1361 C C . SER A 1 169 ? -14.412 -10.863 6.988 1.00 71.75 169 SER A C 1
ATOM 1363 O O . SER A 1 169 ? -13.253 -11.284 7.022 1.00 71.75 169 SER A O 1
ATOM 1365 N N . ASP A 1 170 ? -14.677 -9.556 6.911 1.00 70.62 170 ASP A N 1
ATOM 1366 C CA . ASP A 1 170 ? -13.641 -8.523 6.751 1.00 70.62 170 ASP A CA 1
ATOM 1367 C C . ASP A 1 170 ? -12.567 -8.572 7.846 1.00 70.62 170 ASP A C 1
ATOM 1369 O O . ASP A 1 170 ? -11.374 -8.451 7.570 1.00 70.62 170 ASP A O 1
ATOM 1373 N N . ARG A 1 171 ? -12.976 -8.859 9.086 1.00 70.31 171 ARG A N 1
ATOM 1374 C CA . ARG A 1 171 ? -12.060 -9.079 10.211 1.00 70.31 171 ARG A CA 1
ATOM 1375 C C . ARG A 1 171 ? -11.120 -10.258 9.967 1.00 70.31 171 ARG A C 1
ATOM 1377 O O . ARG A 1 171 ? -9.914 -10.113 10.134 1.00 70.31 171 ARG A O 1
ATOM 1384 N N . ALA A 1 172 ? -11.645 -11.398 9.520 1.00 70.50 172 ALA A N 1
ATOM 1385 C CA . ALA A 1 172 ? -10.833 -12.582 9.247 1.00 70.50 172 ALA A CA 1
ATOM 1386 C C . ALA A 1 172 ? -9.817 -12.340 8.115 1.00 70.50 172 ALA A C 1
ATOM 1388 O O . ALA A 1 172 ? -8.688 -12.842 8.177 1.00 70.50 172 ALA A O 1
ATOM 1389 N N . LYS A 1 173 ? -10.180 -11.529 7.107 1.00 71.56 173 LYS A N 1
ATOM 1390 C CA . LYS A 1 173 ? -9.258 -11.104 6.037 1.00 71.56 173 LYS A CA 1
ATOM 1391 C C . LYS A 1 173 ? -8.074 -10.326 6.613 1.00 71.56 173 LYS A C 1
ATOM 1393 O O . LYS A 1 173 ? -6.925 -10.699 6.357 1.00 71.56 173 LYS A O 1
ATOM 1398 N N . ILE A 1 174 ? -8.368 -9.288 7.400 1.00 77.38 174 ILE A N 1
ATOM 1399 C CA . ILE A 1 174 ? -7.369 -8.401 8.010 1.00 77.38 174 ILE A CA 1
ATOM 1400 C C . ILE A 1 174 ? -6.486 -9.166 9.001 1.00 77.38 174 ILE A C 1
ATOM 1402 O O . ILE A 1 174 ? -5.265 -9.068 8.911 1.00 77.38 174 ILE A O 1
ATOM 1406 N N . ASP A 1 175 ? -7.064 -9.998 9.868 1.00 76.38 175 ASP A N 1
ATOM 1407 C CA . ASP A 1 175 ? -6.312 -10.765 10.869 1.00 76.38 175 ASP A CA 1
ATOM 1408 C C . ASP A 1 175 ? -5.349 -11.770 10.212 1.00 76.38 175 ASP A C 1
ATOM 1410 O O . ASP A 1 175 ? -4.181 -11.867 10.593 1.00 76.38 175 ASP A O 1
ATOM 1414 N N . THR A 1 176 ? -5.785 -12.465 9.155 1.00 76.31 176 THR A N 1
ATOM 1415 C CA . THR A 1 176 ? -4.912 -13.400 8.420 1.00 76.31 176 THR A CA 1
ATOM 1416 C C . THR A 1 176 ? -3.763 -12.672 7.717 1.00 76.31 176 THR A C 1
ATOM 1418 O O . THR A 1 176 ? -2.643 -13.184 7.654 1.00 76.31 176 THR A O 1
ATOM 1421 N N . LEU A 1 177 ? -4.027 -11.490 7.149 1.00 76.50 177 LEU A N 1
ATOM 1422 C CA . LEU A 1 177 ? -2.992 -10.659 6.531 1.00 76.50 177 LEU A CA 1
ATOM 1423 C C . LEU A 1 177 ? -1.991 -10.158 7.564 1.00 76.50 177 LEU A C 1
ATOM 1425 O O . LEU A 1 177 ? -0.789 -10.339 7.378 1.00 76.50 177 LEU A O 1
ATOM 1429 N N . ARG A 1 178 ? -2.494 -9.624 8.675 1.00 77.81 178 ARG A N 1
ATOM 1430 C CA . ARG A 1 178 ? -1.693 -9.161 9.802 1.00 77.81 178 ARG A CA 1
ATOM 1431 C C . ARG A 1 178 ? -0.747 -10.252 10.299 1.00 77.81 178 ARG A C 1
ATOM 1433 O O . ARG A 1 178 ? 0.444 -9.996 10.406 1.00 77.81 178 ARG A O 1
ATOM 1440 N N . LEU A 1 179 ? -1.243 -11.464 10.559 1.00 74.81 179 LEU A N 1
ATOM 1441 C CA . LEU A 1 179 ? -0.412 -12.563 11.071 1.00 74.81 179 LEU A CA 1
ATOM 1442 C C . LEU A 1 179 ? 0.720 -12.946 10.110 1.00 74.81 179 LEU A C 1
ATOM 1444 O O . LEU A 1 179 ? 1.849 -13.155 10.550 1.00 74.81 179 LEU A O 1
ATOM 1448 N N . ARG A 1 180 ? 0.450 -12.997 8.799 1.00 74.81 180 ARG A N 1
ATOM 1449 C CA . ARG A 1 180 ? 1.491 -13.280 7.794 1.00 74.81 180 ARG A CA 1
ATOM 1450 C C . ARG A 1 180 ? 2.559 -12.190 7.753 1.00 74.81 180 ARG A C 1
ATOM 1452 O O . ARG A 1 180 ? 3.740 -12.506 7.691 1.00 74.81 180 ARG A O 1
ATOM 1459 N N . LEU A 1 181 ? 2.152 -10.925 7.811 1.00 77.19 181 LEU A N 1
ATOM 1460 C CA . LEU A 1 181 ? 3.075 -9.789 7.769 1.00 77.19 181 LEU A CA 1
ATOM 1461 C C . LEU A 1 181 ? 3.896 -9.660 9.048 1.00 77.19 181 LEU A C 1
ATOM 1463 O O . LEU A 1 181 ? 5.096 -9.422 8.977 1.00 77.19 181 LEU A O 1
ATOM 1467 N N . LEU A 1 182 ? 3.273 -9.888 10.205 1.00 71.50 182 LEU A N 1
ATOM 1468 C CA . LEU A 1 182 ? 3.987 -9.987 11.473 1.00 71.50 182 LEU A CA 1
ATOM 1469 C C . LEU A 1 182 ? 5.012 -11.119 11.427 1.00 71.50 182 LEU A C 1
ATOM 1471 O O . LEU A 1 182 ? 6.134 -10.917 11.865 1.00 71.50 182 LEU A O 1
ATOM 1475 N N . SER A 1 183 ? 4.669 -12.281 10.858 1.00 68.94 183 SER A N 1
ATOM 1476 C CA . SER A 1 183 ? 5.629 -13.376 10.687 1.00 68.94 183 SER A CA 1
ATOM 1477 C C . SER A 1 183 ? 6.805 -12.979 9.798 1.00 68.94 183 SER A C 1
ATOM 1479 O O . SER A 1 183 ? 7.928 -13.297 10.152 1.00 68.94 183 SER A O 1
ATOM 1481 N N . ILE A 1 184 ? 6.580 -12.275 8.686 1.00 69.19 184 ILE A N 1
ATOM 1482 C CA . ILE A 1 184 ? 7.664 -11.780 7.816 1.00 69.19 184 ILE A CA 1
ATOM 1483 C C . ILE A 1 184 ? 8.572 -10.822 8.584 1.00 69.19 184 ILE A C 1
ATOM 1485 O O . ILE A 1 184 ? 9.788 -10.983 8.591 1.00 69.19 184 ILE A O 1
ATOM 1489 N N . ALA A 1 185 ? 7.977 -9.864 9.293 1.00 66.06 185 ALA A N 1
ATOM 1490 C CA . ALA A 1 185 ? 8.720 -8.905 10.094 1.00 66.06 185 ALA A CA 1
ATOM 1491 C C . ALA A 1 185 ? 9.495 -9.583 11.250 1.00 66.06 185 ALA A C 1
ATOM 1493 O O . ALA A 1 185 ? 10.618 -9.186 11.540 1.00 66.06 185 ALA A O 1
ATOM 1494 N N . LEU A 1 186 ? 8.935 -10.635 11.869 1.00 62.25 186 LEU A N 1
ATOM 1495 C CA . LEU A 1 186 ? 9.564 -11.441 12.932 1.00 62.25 186 LEU A CA 1
ATOM 1496 C C . LEU A 1 186 ? 10.675 -12.358 12.425 1.00 62.25 186 LEU A C 1
ATOM 1498 O O . LEU A 1 186 ? 11.716 -12.467 13.069 1.00 62.25 186 LEU A O 1
ATOM 1502 N N . THR A 1 187 ? 10.464 -13.038 11.301 1.00 63.03 187 THR A N 1
ATOM 1503 C CA . THR A 1 187 ? 11.463 -13.925 10.695 1.00 63.03 187 THR A CA 1
ATOM 1504 C C . THR A 1 187 ? 12.611 -13.118 10.087 1.00 63.03 187 THR A C 1
ATOM 1506 O O . THR A 1 187 ? 13.757 -13.552 10.142 1.00 63.03 187 THR A O 1
ATOM 1509 N N . GLY A 1 188 ? 12.327 -11.913 9.592 1.00 55.66 188 GLY A N 1
ATOM 1510 C CA . GLY A 1 188 ? 13.296 -10.964 9.053 1.00 55.66 188 GLY A CA 1
ATOM 1511 C C . GLY A 1 188 ? 13.931 -10.045 10.097 1.00 55.66 188 GLY A C 1
ATOM 1512 O O . GLY A 1 188 ? 14.175 -8.883 9.786 1.00 55.66 188 GLY A O 1
ATOM 1513 N N . ALA A 1 189 ? 14.208 -10.522 11.318 1.00 51.78 189 ALA A N 1
ATOM 1514 C CA . ALA A 1 189 ? 14.846 -9.730 12.383 1.00 51.78 189 ALA A CA 1
ATOM 1515 C C . ALA A 1 189 ? 16.204 -9.094 11.979 1.00 51.78 189 ALA A C 1
ATOM 1517 O O . ALA A 1 189 ? 16.676 -8.188 12.660 1.00 51.78 189 ALA A O 1
ATOM 1518 N N . ASP A 1 190 ? 16.783 -9.510 10.846 1.00 52.03 190 ASP A N 1
ATOM 1519 C CA . ASP A 1 190 ? 17.981 -8.935 10.215 1.00 52.03 190 ASP A CA 1
ATOM 1520 C C . ASP A 1 190 ? 17.701 -7.755 9.251 1.00 52.03 190 ASP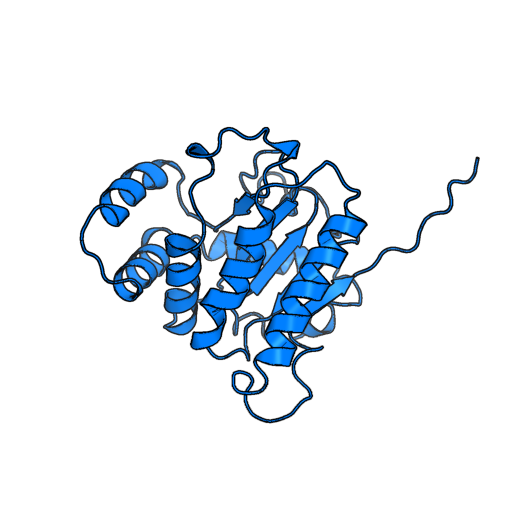 A C 1
ATOM 1522 O O . ASP A 1 190 ? 18.633 -7.117 8.760 1.00 52.03 190 ASP A O 1
ATOM 1526 N N . TRP A 1 191 ? 16.438 -7.461 8.919 1.00 57.22 191 TRP A N 1
ATOM 1527 C CA . TRP A 1 191 ? 16.038 -6.408 7.961 1.00 57.22 191 TRP A CA 1
ATOM 1528 C C . TRP A 1 191 ? 15.545 -5.125 8.616 1.00 57.22 191 TRP A C 1
ATOM 1530 O O . TRP A 1 191 ? 15.299 -4.131 7.931 1.00 57.22 191 TRP A O 1
ATOM 1540 N N . VAL A 1 192 ? 15.379 -5.150 9.929 1.00 54.50 192 VAL A N 1
ATOM 1541 C CA . VAL A 1 192 ? 14.987 -3.998 10.726 1.00 54.50 192 VAL A CA 1
ATOM 1542 C C . VAL A 1 192 ? 16.253 -3.508 11.421 1.00 54.50 192 VAL A C 1
ATOM 1544 O O . VAL A 1 192 ? 16.920 -4.278 12.112 1.00 54.50 192 VAL A O 1
ATOM 1547 N N . ALA A 1 193 ? 16.645 -2.253 11.179 1.00 47.09 193 ALA A N 1
ATOM 1548 C CA . ALA A 1 193 ? 17.816 -1.662 11.833 1.00 47.09 193 ALA A CA 1
ATOM 1549 C C . ALA A 1 193 ? 17.669 -1.755 13.371 1.00 47.09 193 ALA A C 1
ATOM 1551 O O . ALA A 1 193 ? 16.550 -1.860 13.873 1.00 47.09 193 ALA A O 1
ATOM 1552 N N . PRO A 1 194 ? 18.782 -1.814 14.124 1.00 49.75 194 PRO A N 1
ATOM 1553 C CA . PRO A 1 194 ? 18.928 -2.722 15.251 1.00 49.75 194 PRO A CA 1
ATOM 1554 C C . PRO A 1 194 ? 17.845 -2.550 16.318 1.00 49.75 194 PRO A C 1
ATOM 1556 O O . PRO A 1 194 ? 17.517 -1.438 16.723 1.00 49.75 194 PRO A O 1
ATOM 1559 N N . VAL A 1 195 ? 17.450 -3.709 16.853 1.00 41.53 195 VAL A N 1
ATOM 1560 C CA . VAL A 1 195 ? 16.627 -3.981 18.040 1.00 41.53 195 VAL A CA 1
ATOM 1561 C C . VAL A 1 195 ? 15.236 -4.514 17.691 1.00 41.53 195 VAL A C 1
ATOM 1563 O O . VAL A 1 195 ? 14.452 -3.913 16.968 1.00 41.53 195 VAL A O 1
ATOM 1566 N N . GLN A 1 196 ? 14.931 -5.640 18.340 1.00 41.09 196 GLN A N 1
ATOM 1567 C CA . GLN A 1 196 ? 13.680 -6.400 18.481 1.00 41.09 196 GLN A CA 1
ATOM 1568 C C . GLN A 1 196 ? 12.407 -5.576 18.820 1.00 41.09 196 GLN A C 1
ATOM 1570 O O . GLN A 1 196 ? 11.387 -6.146 19.195 1.00 41.09 196 GLN A O 1
ATOM 1575 N N . LYS A 1 197 ? 12.450 -4.243 18.715 1.00 42.56 197 LYS A N 1
ATOM 1576 C CA . LYS A 1 197 ? 11.385 -3.291 19.034 1.00 42.56 197 LYS A CA 1
ATOM 1577 C C . LYS A 1 197 ? 10.476 -2.979 17.834 1.00 42.56 197 LYS A C 1
ATOM 1579 O O . LYS A 1 197 ? 9.292 -2.747 18.022 1.00 42.56 197 LYS A O 1
ATOM 1584 N N . ALA A 1 198 ? 10.987 -3.060 16.607 1.00 49.56 198 ALA A N 1
ATOM 1585 C CA . ALA A 1 198 ? 10.365 -2.403 15.454 1.00 49.56 198 ALA A CA 1
ATOM 1586 C C . ALA A 1 198 ? 9.379 -3.255 14.621 1.00 49.56 198 ALA A C 1
ATOM 1588 O O . ALA A 1 198 ? 9.013 -2.873 13.520 1.00 49.56 198 ALA A O 1
ATOM 1589 N N . ILE A 1 199 ? 8.879 -4.387 15.128 1.00 50.97 199 ILE A N 1
ATOM 1590 C CA . ILE A 1 199 ? 7.845 -5.161 14.404 1.00 50.97 199 ILE A CA 1
ATOM 1591 C C . ILE A 1 199 ? 6.431 -4.700 14.775 1.00 50.97 199 ILE A C 1
ATOM 1593 O O . ILE A 1 199 ? 5.555 -4.621 13.912 1.00 50.97 199 ILE A O 1
ATOM 1597 N N . ALA A 1 200 ? 6.218 -4.354 16.049 1.00 53.72 200 ALA A N 1
ATOM 1598 C CA . ALA A 1 200 ? 4.967 -3.757 16.516 1.00 53.72 200 ALA A CA 1
ATOM 1599 C C . ALA A 1 200 ? 4.763 -2.330 15.974 1.00 53.72 200 ALA A C 1
ATOM 1601 O O . ALA A 1 200 ? 3.622 -1.901 15.839 1.00 53.72 200 ALA A O 1
ATOM 1602 N N . ASP A 1 201 ? 5.858 -1.652 15.614 1.00 61.81 201 ASP A N 1
ATOM 1603 C CA . ASP A 1 201 ? 5.867 -0.288 15.071 1.00 61.81 201 ASP A CA 1
ATOM 1604 C C . ASP A 1 201 ? 5.722 -0.247 13.537 1.00 61.81 201 ASP A C 1
ATOM 1606 O O . ASP A 1 201 ? 5.574 0.822 12.961 1.00 61.81 201 ASP A O 1
ATOM 1610 N N . VAL A 1 202 ? 5.779 -1.402 12.861 1.00 69.44 202 VAL A N 1
ATOM 1611 C CA . VAL A 1 202 ? 5.612 -1.496 11.399 1.00 69.44 202 VAL A CA 1
ATOM 1612 C C . VAL A 1 202 ? 4.180 -1.855 11.035 1.00 69.44 202 VAL A C 1
ATOM 1614 O O . VAL A 1 202 ? 3.655 -1.331 10.061 1.00 69.44 202 VAL A O 1
ATOM 1617 N N . VAL A 1 203 ? 3.531 -2.761 11.779 1.00 75.25 203 VAL A N 1
ATOM 1618 C CA . VAL A 1 203 ? 2.197 -3.286 11.437 1.00 75.25 203 VAL A CA 1
ATOM 1619 C C . VAL A 1 203 ? 1.155 -2.839 12.460 1.00 75.25 203 VAL A C 1
ATOM 1621 O O . VAL A 1 203 ? 0.992 -3.446 13.519 1.00 75.25 203 VAL A O 1
ATOM 1624 N N . HIS A 1 204 ? 0.366 -1.840 12.083 1.00 78.81 204 HIS A N 1
ATOM 1625 C CA . HIS A 1 204 ? -0.734 -1.302 12.872 1.00 78.81 204 HIS A CA 1
ATOM 1626 C C . HIS A 1 204 ? -2.049 -1.928 12.417 1.00 78.81 204 HIS A C 1
ATOM 1628 O O . HIS A 1 204 ? -2.436 -1.837 11.252 1.00 78.81 204 HIS A O 1
ATOM 1634 N N . SER A 1 205 ? -2.769 -2.565 13.335 1.00 75.94 205 SER A N 1
ATOM 1635 C CA . SER A 1 205 ? -4.103 -3.091 13.051 1.00 75.94 205 SER A CA 1
ATOM 1636 C C . SER A 1 205 ? -5.093 -2.563 14.068 1.00 75.94 205 SER A C 1
ATOM 1638 O O . SER A 1 205 ? -4.941 -2.841 15.259 1.00 75.94 205 SER A O 1
ATOM 1640 N N . ALA A 1 206 ? -6.130 -1.887 13.595 1.00 73.88 206 ALA A N 1
ATOM 1641 C CA . ALA A 1 206 ? -7.257 -1.529 14.433 1.00 73.88 206 ALA A CA 1
ATOM 1642 C C . ALA A 1 206 ? -8.283 -2.663 14.392 1.00 73.88 206 ALA A C 1
ATOM 1644 O O . ALA A 1 206 ? -8.742 -3.066 13.321 1.00 73.88 206 ALA A O 1
ATOM 1645 N N . SER A 1 207 ? -8.636 -3.203 15.555 1.00 71.19 207 SER A N 1
ATOM 1646 C CA . SER A 1 207 ? -9.647 -4.255 15.685 1.00 71.19 207 SER A CA 1
ATOM 1647 C C . SER A 1 207 ? -10.900 -3.677 16.329 1.00 71.19 207 SER A C 1
ATOM 1649 O O . SER A 1 207 ? -10.872 -3.293 17.494 1.00 71.19 207 SER A O 1
ATOM 1651 N N . GLY A 1 208 ? -12.008 -3.632 15.589 1.00 52.75 208 GLY A N 1
ATOM 1652 C CA . GLY A 1 208 ? -13.294 -3.200 16.134 1.00 52.75 208 GLY A CA 1
ATOM 1653 C C . GLY A 1 208 ? -13.808 -4.192 17.182 1.00 52.75 208 GLY A C 1
ATOM 1654 O O . GLY A 1 208 ? -13.635 -5.410 17.037 1.00 52.75 208 GLY A O 1
ATOM 1655 N N . GLN A 1 209 ? -14.448 -3.693 18.243 1.00 39.38 209 GLN A N 1
ATOM 1656 C CA . GLN A 1 209 ? -15.266 -4.553 19.099 1.00 39.38 209 GLN A CA 1
ATOM 1657 C C . GLN A 1 209 ? -16.435 -5.098 18.271 1.00 39.38 209 GLN A C 1
ATOM 1659 O O . GLN A 1 209 ? -17.007 -4.382 17.454 1.00 39.38 209 GLN A O 1
ATOM 1664 N N . PHE A 1 210 ? -16.788 -6.370 18.486 1.00 37.66 210 PHE A N 1
ATOM 1665 C CA . PHE A 1 210 ? -18.093 -6.865 18.065 1.00 37.66 210 PHE A CA 1
ATOM 1666 C C . PHE A 1 210 ? -19.141 -5.960 18.722 1.00 37.66 210 PHE A C 1
ATOM 1668 O O . PHE A 1 210 ? -19.308 -6.022 19.943 1.00 37.66 210 PHE A O 1
ATOM 1675 N N . GLU A 1 211 ? -19.871 -5.160 17.946 1.00 35.12 211 GLU A N 1
ATOM 1676 C CA . GLU A 1 211 ? -21.249 -4.900 18.336 1.00 35.12 211 GLU A CA 1
ATOM 1677 C C . GLU A 1 211 ? -21.906 -6.277 18.359 1.00 35.12 211 GLU A C 1
ATOM 1679 O O . GLU A 1 211 ? -22.139 -6.904 17.329 1.00 35.12 211 GLU A O 1
ATOM 1684 N N . LYS A 1 212 ? -22.088 -6.816 19.569 1.00 33.75 212 LYS A N 1
ATOM 1685 C CA . LYS A 1 212 ? -23.061 -7.877 19.778 1.00 33.75 212 LYS A CA 1
ATOM 1686 C C . LYS A 1 212 ? -24.361 -7.329 19.220 1.00 33.75 212 LYS A C 1
ATOM 1688 O O . LYS A 1 212 ? -24.874 -6.358 19.777 1.00 33.75 212 LYS A O 1
ATOM 1693 N N . ASP A 1 213 ? -24.854 -7.941 18.151 1.00 33.12 213 ASP A N 1
ATOM 1694 C CA . ASP A 1 213 ? -26.207 -7.724 17.671 1.00 33.12 213 ASP A CA 1
ATOM 1695 C C . ASP A 1 213 ? -27.152 -7.761 18.876 1.00 33.12 213 ASP A C 1
ATOM 1697 O O . ASP A 1 213 ? -27.389 -8.796 19.501 1.00 33.12 213 ASP A O 1
ATOM 1701 N N . LYS A 1 214 ? -27.654 -6.584 19.253 1.00 36.22 214 LYS A N 1
ATOM 1702 C CA . LYS A 1 214 ? -28.901 -6.479 19.990 1.00 36.22 214 LYS A CA 1
ATOM 1703 C C . LYS A 1 214 ? -30.008 -6.634 18.956 1.00 36.22 214 LYS A C 1
ATOM 1705 O O . LYS A 1 214 ? -30.471 -5.625 18.423 1.00 36.22 214 LYS A O 1
ATOM 1710 N N . LYS A 1 215 ? -30.437 -7.871 18.719 1.00 31.77 215 LYS A N 1
ATOM 1711 C CA . LYS A 1 215 ? -31.852 -8.276 18.754 1.00 31.77 215 LYS A CA 1
ATOM 1712 C C . LYS A 1 215 ? -32.017 -9.762 18.487 1.00 31.77 215 LYS A C 1
ATOM 1714 O O . LYS A 1 215 ? -31.503 -10.233 17.456 1.00 31.77 215 LYS A O 1
#

Radius of gyration: 16.84 Å; Cα contacts (8 Å, |Δi|>4): 313; chains: 1; bounding box: 51×33×43 Å

Secondary structure (DSSP, 8-state):
---S--PPS--SEEEEEE--S-SHHHHHHHHHHHHHSPPGGG--S-GGG-EEEE--BS-TTHHHHHHHHHTS---HHHHHHHIIIIIB-HHHHHHHHHHHHSS--TTTHHHHHS-TTS--EEEEESS-GGG-SS-PSSEEEEE-TTB-GGGHHHHHHHHHTTSS-----HHHHHHHHHHHHHHHHHHTTTSBSSSTTTTTTTEEEE---------

Solvent-accessible surface area (backbone atoms only — not comparable to full-atom values): 12340 Å² total; per-residue (Å²): 123,97,70,58,68,86,72,77,81,61,40,46,29,38,30,36,56,36,42,61,54,86,48,71,66,37,17,52,50,48,19,38,46,66,75,56,48,79,66,72,89,79,53,92,66,55,51,56,36,24,47,43,76,46,64,47,55,71,55,78,77,53,57,63,60,45,57,57,54,71,72,44,96,66,53,60,64,57,50,6,49,48,40,49,69,74,40,42,22,42,67,57,29,46,50,54,52,50,56,53,48,72,53,45,52,82,65,45,39,71,58,61,75,42,79,71,68,64,38,38,35,41,41,34,30,55,52,67,65,58,80,42,83,58,66,69,57,52,33,38,39,32,50,38,55,69,49,42,75,88,51,45,56,57,58,41,46,58,59,50,74,48,40,71,49,80,98,66,57,64,58,58,54,48,52,56,50,48,54,56,51,51,47,50,46,62,75,39,62,87,43,41,71,90,62,100,67,60,53,72,72,22,57,32,62,42,77,59,76,80,77,71,80,87,123

Mean predicted aligned error: 9.48 Å

Sequence (215 aa):
MKDIGREEPGYGLYSYATVINNDNRSKMFLARVFSGIPSVKYTAAQRSQTNIFYVPLKNYKEEIETEEILSSDFQTDEIGGYYARNLYDYKFARTLLNHLCESPAKEIEGVCEADLSRGPYIFAYAKPASKVTPVPPPFLFIDLSDVHERAFPEFIAAFRAQVKREDISDRAKIDTLRLRLLSIALTGADWVAPVQKAIADVVHSASGQFEKDKK

Foldseek 3Di:
DPPLDPDDWQAQKEKEWFAQDLDQLQLLLVLLLVVLADDPVPDPDGRNQFYDYDFAWPDPVCVVVLVVVVVDPDDSSVNSNCCSPPTHDNVSRVVLLVQCLVPDDPLCVVVSVDPPNQDTKMKMFRTDCVVDPNRDDFIKIFGCSQFASVLSNQLSNLSNVSRGDDDDDRQVSSVSSLVSQLVSCVVPCVGGPDDPPCSSVGMGGDHDDPPPDDD

Nearest PDB structures (foldseek):
  8d8i-assembly1_A  TM=4.086E-01  e=6.210E+00  Homo sapiens

pLDDT: mean 76.18, std 15.73, range [31.77, 94.31]